Protein AF-A0A7C3GR82-F1 (afdb_monomer_lite)

Structure (mmCIF, N/CA/C/O backbone):
data_AF-A0A7C3GR82-F1
#
_entry.id   AF-A0A7C3GR82-F1
#
loop_
_atom_site.group_PDB
_atom_site.id
_atom_site.type_symbol
_atom_site.label_atom_id
_atom_site.label_alt_id
_atom_site.label_comp_id
_atom_site.label_asym_id
_atom_site.label_entity_id
_atom_site.label_seq_id
_atom_site.pdbx_PDB_ins_code
_atom_site.Cartn_x
_atom_site.Cartn_y
_atom_site.Cartn_z
_atom_site.occupancy
_atom_site.B_iso_or_equiv
_atom_site.auth_seq_id
_atom_site.auth_comp_id
_atom_site.auth_asym_id
_atom_site.auth_atom_id
_atom_site.pdbx_PDB_model_num
ATOM 1 N N . MET A 1 1 ? 85.349 12.820 9.769 1.00 34.50 1 MET A N 1
ATOM 2 C CA . MET A 1 1 ? 86.553 12.294 9.079 1.00 34.50 1 MET A CA 1
ATOM 3 C C . MET A 1 1 ? 86.431 10.782 8.954 1.00 34.50 1 MET A C 1
ATOM 5 O O . MET A 1 1 ? 85.945 10.178 9.897 1.00 34.50 1 MET A O 1
ATOM 9 N N . ASN A 1 2 ? 86.947 10.216 7.858 1.00 34.56 2 ASN A N 1
ATOM 10 C CA . ASN A 1 2 ? 87.161 8.783 7.590 1.00 34.56 2 ASN A CA 1
ATOM 11 C C . ASN A 1 2 ? 85.937 7.844 7.519 1.00 34.56 2 ASN A C 1
ATOM 13 O O . ASN A 1 2 ? 84.891 8.057 8.119 1.00 34.56 2 ASN A O 1
ATOM 17 N N . THR A 1 3 ? 86.108 6.796 6.712 1.00 39.47 3 THR A N 1
ATOM 18 C CA . THR A 1 3 ? 85.101 5.825 6.254 1.00 39.47 3 THR A CA 1
ATOM 19 C C . THR A 1 3 ? 85.437 4.400 6.718 1.00 39.47 3 THR A C 1
ATOM 21 O O . THR A 1 3 ? 86.611 4.115 6.961 1.00 39.47 3 THR A O 1
ATOM 24 N N . LYS A 1 4 ? 84.435 3.494 6.754 1.00 43.41 4 LYS A N 1
ATOM 25 C CA . LYS A 1 4 ? 84.430 2.126 6.146 1.00 43.41 4 LYS A CA 1
ATOM 26 C C . LYS A 1 4 ? 83.561 1.087 6.885 1.00 43.41 4 LYS A C 1
ATOM 28 O O . LYS A 1 4 ? 83.760 0.862 8.073 1.00 43.41 4 LYS A O 1
ATOM 33 N N . LYS A 1 5 ? 82.736 0.371 6.101 1.00 41.62 5 LYS A N 1
ATOM 34 C CA . LYS A 1 5 ? 82.312 -1.063 6.133 1.00 41.62 5 LYS A CA 1
ATOM 35 C C . LYS A 1 5 ? 81.068 -1.152 5.220 1.00 41.62 5 LYS A C 1
ATOM 37 O O . LYS A 1 5 ? 80.187 -0.326 5.401 1.00 41.62 5 LYS A O 1
ATOM 42 N N . ILE A 1 6 ? 80.938 -1.940 4.145 1.00 42.00 6 ILE A N 1
ATOM 43 C CA . ILE A 1 6 ? 81.492 -3.234 3.669 1.00 42.00 6 ILE A CA 1
ATOM 44 C C . ILE A 1 6 ? 80.892 -4.471 4.357 1.00 42.00 6 ILE A C 1
ATOM 46 O O . ILE A 1 6 ? 81.267 -4.758 5.489 1.00 42.00 6 ILE A O 1
ATOM 50 N N . LEU A 1 7 ? 80.035 -5.181 3.596 1.00 37.53 7 LEU A N 1
ATOM 51 C CA . LEU A 1 7 ? 79.624 -6.611 3.590 1.00 37.53 7 LEU A CA 1
ATOM 52 C C . LEU A 1 7 ? 78.262 -6.643 2.854 1.00 37.53 7 LEU A C 1
ATOM 54 O O . LEU A 1 7 ? 77.283 -6.167 3.407 1.00 37.53 7 LEU A O 1
ATOM 58 N N . PHE A 1 8 ? 78.108 -6.936 1.557 1.00 34.41 8 PHE A N 1
ATOM 59 C CA . PHE A 1 8 ? 78.606 -8.007 0.673 1.00 34.41 8 PHE A CA 1
ATOM 60 C C . PHE A 1 8 ? 77.976 -9.397 0.928 1.00 34.41 8 PHE A C 1
ATOM 62 O O . PHE A 1 8 ? 78.351 -10.110 1.851 1.00 34.41 8 PHE A O 1
ATOM 69 N N . GLN A 1 9 ? 77.015 -9.745 0.061 1.00 39.72 9 GLN A N 1
ATOM 70 C CA . GLN A 1 9 ? 76.244 -11.001 -0.042 1.00 39.72 9 GLN A CA 1
ATOM 71 C C . GLN A 1 9 ? 77.077 -12.182 -0.590 1.00 39.72 9 GLN A C 1
ATOM 73 O O . GLN A 1 9 ? 77.950 -11.914 -1.418 1.00 39.72 9 GLN A O 1
ATOM 78 N N . ASN A 1 10 ? 76.745 -13.451 -0.249 1.00 33.16 10 ASN A N 1
ATOM 79 C CA . ASN A 1 10 ? 76.658 -14.621 -1.179 1.00 33.16 10 ASN A CA 1
ATOM 80 C C . ASN A 1 10 ? 76.470 -16.024 -0.511 1.00 33.16 10 ASN A C 1
ATOM 82 O O . ASN A 1 10 ? 77.288 -16.386 0.328 1.00 33.16 10 ASN A O 1
ATOM 86 N N . LYS A 1 11 ? 75.568 -16.856 -1.091 1.00 37.91 11 LYS A N 1
ATOM 87 C CA . LYS A 1 11 ? 75.532 -18.362 -1.158 1.00 37.91 11 LYS A CA 1
ATOM 88 C C . LYS A 1 11 ? 75.337 -19.141 0.169 1.00 37.91 11 LYS A C 1
ATOM 90 O O . LYS A 1 11 ? 75.803 -18.698 1.204 1.00 37.91 11 LYS A O 1
ATOM 95 N N . PHE A 1 12 ? 74.681 -20.311 0.249 1.00 37.44 12 PHE A N 1
ATOM 96 C CA . PHE A 1 12 ? 74.326 -21.426 -0.677 1.00 37.44 12 PHE A CA 1
ATOM 97 C C . PHE A 1 12 ? 72.810 -21.787 -0.527 1.00 37.44 12 PHE A C 1
ATOM 99 O O . PHE A 1 12 ? 72.265 -21.506 0.531 1.00 37.44 12 PHE A O 1
ATOM 106 N N . ALA A 1 13 ? 72.011 -22.274 -1.502 1.00 39.47 13 ALA A N 1
ATOM 107 C CA . ALA A 1 13 ? 72.101 -23.428 -2.439 1.00 39.47 13 ALA A CA 1
ATOM 108 C C . ALA A 1 13 ? 72.019 -24.799 -1.708 1.00 39.47 13 ALA A C 1
ATOM 110 O O . ALA A 1 13 ? 72.795 -25.024 -0.791 1.00 39.47 13 ALA A O 1
ATOM 111 N N . PHE A 1 14 ? 71.091 -25.735 -1.963 1.00 36.69 14 PHE A N 1
ATOM 112 C CA . PHE A 1 14 ? 70.749 -26.551 -3.160 1.00 36.69 14 PHE A CA 1
ATOM 113 C C . PHE A 1 14 ? 69.369 -27.249 -2.885 1.00 36.69 14 PHE A C 1
ATOM 115 O O . PHE A 1 14 ? 69.045 -27.392 -1.712 1.00 36.69 14 PHE A O 1
ATOM 122 N N . PHE A 1 15 ? 68.536 -27.799 -3.797 1.00 35.97 15 PHE A N 1
ATOM 123 C CA . PHE A 1 15 ? 68.390 -27.808 -5.277 1.00 35.97 15 PHE A CA 1
ATOM 124 C C . PHE A 1 15 ? 67.129 -28.646 -5.679 1.00 35.97 15 PHE A C 1
ATOM 126 O O . PHE A 1 15 ? 66.430 -29.137 -4.800 1.00 35.97 15 PHE A O 1
ATOM 133 N N . THR A 1 16 ? 66.919 -28.903 -6.985 1.00 38.44 16 THR A N 1
ATOM 134 C CA . THR A 1 16 ? 65.892 -29.754 -7.664 1.00 38.44 16 THR A CA 1
ATOM 135 C C . THR A 1 16 ? 64.472 -29.184 -7.855 1.00 38.44 16 THR A C 1
ATOM 137 O O . THR A 1 16 ? 64.021 -28.409 -7.027 1.00 38.44 16 THR A O 1
ATOM 140 N N . SER A 1 17 ? 63.673 -29.571 -8.871 1.00 34.75 17 SER A N 1
ATOM 141 C CA . SER A 1 17 ? 63.937 -29.858 -10.309 1.00 34.75 17 SER A CA 1
ATOM 142 C C . SER A 1 17 ? 62.619 -30.206 -11.048 1.00 34.75 17 SER A C 1
ATOM 144 O O . SER A 1 17 ? 62.323 -31.386 -11.236 1.00 34.75 17 SER A O 1
ATOM 146 N N . ILE A 1 18 ? 61.882 -29.219 -11.567 1.00 41.19 18 ILE A N 1
ATOM 147 C CA . ILE A 1 18 ? 61.018 -29.393 -12.756 1.00 41.19 18 ILE A CA 1
ATOM 148 C C . ILE A 1 18 ? 61.315 -28.240 -13.719 1.00 41.19 18 ILE A C 1
ATOM 150 O O . ILE A 1 18 ? 61.532 -27.108 -13.294 1.00 41.19 18 ILE A O 1
ATOM 154 N N . LEU A 1 19 ? 61.378 -28.555 -15.013 1.00 34.62 19 LEU A N 1
ATOM 155 C CA . LEU A 1 19 ? 61.708 -27.631 -16.092 1.00 34.62 19 LEU A CA 1
ATOM 156 C C . LEU A 1 19 ? 60.515 -27.533 -17.046 1.00 34.62 19 LEU A C 1
ATOM 158 O O . LEU A 1 19 ? 60.279 -28.471 -17.799 1.00 34.62 19 LEU A O 1
ATOM 162 N N . PHE A 1 20 ? 59.838 -26.388 -17.076 1.00 37.09 20 PHE A N 1
ATOM 163 C CA . PHE A 1 20 ? 59.172 -25.903 -18.286 1.00 37.09 20 PHE A CA 1
ATOM 164 C C . PHE A 1 20 ? 59.264 -24.377 -18.359 1.00 37.09 20 PHE A C 1
ATOM 166 O O . PHE A 1 20 ? 59.466 -23.705 -17.349 1.00 37.09 20 PHE A O 1
ATOM 173 N N . LEU A 1 21 ? 59.236 -23.852 -19.582 1.00 31.28 21 LEU A N 1
ATOM 174 C CA . LEU A 1 21 ? 59.747 -22.528 -19.915 1.00 31.28 21 LEU A CA 1
ATOM 175 C C . LEU A 1 21 ? 58.811 -21.830 -20.902 1.00 31.28 21 LEU A C 1
ATOM 177 O O . LEU A 1 21 ? 58.769 -22.240 -22.057 1.00 31.28 21 LEU A O 1
ATOM 181 N N . SER A 1 22 ? 58.188 -20.726 -20.487 1.00 35.34 22 SER A N 1
ATOM 182 C CA . SER A 1 22 ? 58.107 -19.500 -21.298 1.00 35.34 22 SER A CA 1
ATOM 183 C C . SER A 1 22 ? 57.400 -18.367 -20.557 1.00 35.34 22 SER A C 1
ATOM 185 O O . SER A 1 22 ? 56.475 -18.579 -19.781 1.00 35.34 22 SER A O 1
ATOM 187 N N . THR A 1 23 ? 57.836 -17.150 -20.865 1.00 41.75 23 THR A N 1
ATOM 188 C CA . THR A 1 23 ? 57.141 -15.882 -20.617 1.00 41.75 23 THR A CA 1
ATOM 189 C C . THR A 1 23 ? 55.648 -15.946 -20.947 1.00 41.75 23 THR A C 1
ATOM 191 O O . THR A 1 23 ? 55.298 -16.338 -22.062 1.00 41.75 23 THR A O 1
ATOM 194 N N . PHE A 1 24 ? 54.789 -15.470 -20.042 1.00 38.34 24 PHE A N 1
ATOM 195 C CA . PHE A 1 24 ? 53.390 -15.190 -20.367 1.00 38.34 24 PHE A CA 1
ATOM 196 C C . PHE A 1 24 ? 53.340 -13.929 -21.244 1.00 38.34 24 PHE A C 1
ATOM 198 O O . PHE A 1 24 ? 53.446 -12.803 -20.762 1.00 38.34 24 PHE A O 1
ATOM 205 N N . LEU A 1 25 ? 53.311 -14.140 -22.560 1.00 34.06 25 LEU A N 1
ATOM 206 C CA . LEU A 1 25 ? 53.122 -13.087 -23.555 1.00 34.06 25 LEU A CA 1
ATOM 207 C C . LEU A 1 25 ? 51.646 -12.651 -23.544 1.00 34.06 25 LEU A C 1
ATOM 209 O O . LEU A 1 25 ? 50.786 -13.447 -23.170 1.00 34.06 25 LEU A O 1
ATOM 213 N N . LEU A 1 26 ? 51.344 -11.421 -23.977 1.00 36.16 26 LEU A N 1
ATOM 214 C CA . LEU A 1 26 ? 49.957 -10.970 -24.145 1.00 36.16 26 LEU A CA 1
ATOM 215 C C . LEU A 1 26 ? 49.181 -11.961 -25.022 1.00 36.16 26 LEU A C 1
ATOM 217 O O . LEU A 1 26 ? 49.537 -12.175 -26.184 1.00 36.16 26 LEU A O 1
ATOM 221 N N . PHE A 1 27 ? 48.129 -12.561 -24.465 1.00 36.81 27 PHE A N 1
ATOM 222 C CA . PHE A 1 27 ? 47.318 -13.540 -25.176 1.00 36.81 27 PHE A CA 1
ATOM 223 C C . PHE A 1 27 ? 46.307 -12.812 -26.061 1.00 36.81 27 PHE A C 1
ATOM 225 O O . PHE A 1 27 ? 45.222 -12.443 -25.626 1.00 36.81 27 PHE A O 1
ATOM 232 N N . ASN A 1 28 ? 46.702 -12.551 -27.305 1.00 43.38 28 ASN A N 1
ATOM 233 C CA . ASN A 1 28 ? 45.866 -11.876 -28.288 1.00 43.38 28 ASN A CA 1
ATOM 234 C C . ASN A 1 28 ? 45.922 -12.645 -29.616 1.00 43.38 28 ASN A C 1
ATOM 236 O O . ASN A 1 28 ? 46.796 -12.408 -30.447 1.00 43.38 28 ASN A O 1
ATOM 240 N N . ILE A 1 29 ? 45.024 -13.624 -29.755 1.00 37.31 29 ILE A N 1
ATOM 241 C CA . ILE A 1 29 ? 44.669 -14.351 -30.984 1.00 37.31 29 ILE A CA 1
ATOM 242 C C . ILE A 1 29 ? 43.217 -14.814 -30.816 1.00 37.31 29 ILE A C 1
ATOM 244 O O . ILE A 1 29 ? 42.845 -15.330 -29.763 1.00 37.31 29 ILE A O 1
ATOM 248 N N . ALA A 1 30 ? 42.402 -14.621 -31.850 1.00 47.03 30 ALA A N 1
ATOM 249 C CA . ALA A 1 30 ? 40.985 -14.962 -31.826 1.00 47.03 30 ALA A CA 1
ATOM 250 C C . ALA A 1 30 ? 40.728 -16.472 -31.971 1.00 47.03 30 ALA A C 1
ATOM 252 O O . ALA A 1 30 ? 41.442 -17.167 -32.690 1.00 47.03 30 ALA A O 1
ATOM 253 N N . ASN A 1 31 ? 39.626 -16.932 -31.375 1.00 35.88 31 ASN A N 1
ATOM 254 C CA . ASN A 1 31 ? 38.845 -18.083 -31.836 1.00 35.88 31 ASN A CA 1
ATOM 255 C C . ASN A 1 31 ? 37.376 -17.851 -31.452 1.00 35.88 31 ASN A C 1
ATOM 257 O O . ASN A 1 31 ? 36.932 -18.259 -30.384 1.00 35.88 31 ASN A O 1
ATOM 261 N N . ALA A 1 32 ? 36.635 -17.156 -32.315 1.00 45.69 32 ALA A N 1
ATOM 262 C CA . ALA A 1 32 ? 35.197 -16.961 -32.161 1.00 45.69 32 ALA A CA 1
ATOM 263 C C . ALA A 1 32 ? 34.436 -18.068 -32.905 1.00 45.69 32 ALA A C 1
ATOM 265 O O . ALA A 1 32 ? 34.675 -18.265 -34.098 1.00 45.69 32 ALA A O 1
ATOM 266 N N . SER A 1 33 ? 33.526 -18.772 -32.223 1.00 43.12 33 SER A N 1
ATOM 267 C CA . SER A 1 33 ? 32.465 -19.605 -32.817 1.00 43.12 33 SER A CA 1
ATOM 268 C C . SER A 1 33 ? 31.549 -20.205 -31.733 1.00 43.12 33 SER A C 1
ATOM 270 O O . SER A 1 33 ? 32.075 -20.626 -30.706 1.00 43.12 33 SER A O 1
ATOM 272 N N . PRO A 1 34 ? 30.243 -20.415 -31.999 1.00 49.22 34 PRO A N 1
ATOM 273 C CA . PRO A 1 34 ? 29.432 -19.685 -32.973 1.00 49.22 34 PRO A CA 1
ATOM 274 C C . PRO A 1 34 ? 27.966 -19.506 -32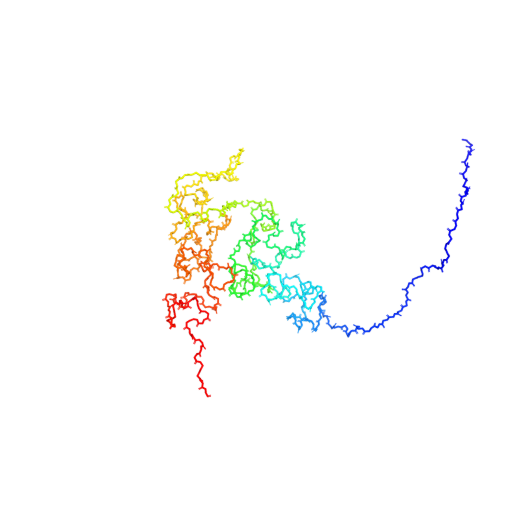.510 1.00 49.22 34 PRO A C 1
ATOM 276 O O . PRO A 1 34 ? 27.086 -20.170 -33.041 1.00 49.22 34 PRO A O 1
ATOM 279 N N . HIS A 1 35 ? 27.683 -18.614 -31.556 1.00 33.84 35 HIS A N 1
ATOM 280 C CA . HIS A 1 35 ? 26.303 -18.163 -31.288 1.00 33.84 35 HIS A CA 1
ATOM 281 C C . HIS A 1 35 ? 26.225 -16.694 -30.833 1.00 33.84 35 HIS A C 1
ATOM 283 O O . HIS A 1 35 ? 25.420 -16.331 -29.986 1.00 33.84 35 HIS A O 1
ATOM 289 N N . LYS A 1 36 ? 27.014 -15.810 -31.465 1.00 39.41 36 LYS A N 1
ATOM 290 C CA . LYS A 1 36 ? 26.524 -14.436 -31.622 1.00 39.41 36 LYS A CA 1
ATOM 291 C C . LYS A 1 36 ? 25.448 -14.499 -32.710 1.00 39.41 36 LYS A C 1
ATOM 293 O O . LYS A 1 36 ? 25.773 -14.549 -33.898 1.00 39.41 36 LYS A O 1
ATOM 298 N N . SER A 1 37 ? 24.188 -14.548 -32.273 1.00 42.19 37 SER A N 1
ATOM 299 C CA . SER A 1 37 ? 23.033 -14.023 -33.016 1.00 42.19 37 SER A CA 1
ATOM 300 C C . SER A 1 37 ? 23.388 -12.647 -33.612 1.00 42.19 37 SER A C 1
ATOM 302 O O . SER A 1 37 ? 24.391 -12.055 -33.193 1.00 42.19 37 SER A O 1
ATOM 304 N N . PRO A 1 38 ? 22.630 -12.065 -34.564 1.00 46.00 38 PRO A N 1
ATOM 305 C CA . PRO A 1 38 ? 22.693 -10.606 -34.675 1.00 46.00 38 PRO A CA 1
ATOM 306 C C . PRO A 1 38 ? 22.590 -10.042 -33.250 1.00 46.00 38 PRO A C 1
ATOM 308 O O . PRO A 1 38 ? 21.773 -10.539 -32.478 1.00 46.00 38 PRO A O 1
ATOM 311 N N . SER A 1 39 ? 23.473 -9.111 -32.864 1.00 57.53 39 SER A N 1
ATOM 312 C CA . SER A 1 39 ? 23.153 -8.299 -31.688 1.00 57.53 39 SER A CA 1
ATOM 313 C C . SER A 1 39 ? 21.801 -7.702 -32.013 1.00 57.53 39 SER A C 1
ATOM 315 O O . SER A 1 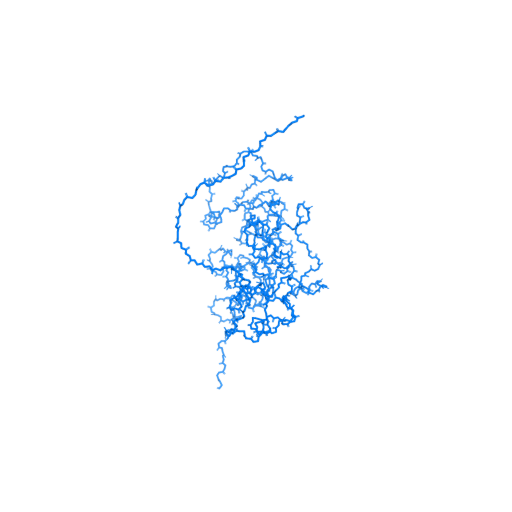39 ? 21.686 -7.053 -33.061 1.00 57.53 39 SER A O 1
ATOM 317 N N . SER A 1 40 ? 20.802 -8.069 -31.217 1.00 73.56 40 SER A N 1
ATOM 318 C CA . SER A 1 40 ? 19.474 -7.505 -31.324 1.00 73.56 40 SER A CA 1
ATOM 319 C C . SER A 1 40 ? 19.621 -5.987 -31.227 1.00 73.56 40 SER A C 1
ATOM 321 O O . SER A 1 40 ? 20.622 -5.482 -30.706 1.00 73.56 40 SER A O 1
ATOM 323 N N . ILE A 1 41 ? 18.734 -5.279 -31.921 1.00 90.81 41 ILE A N 1
ATOM 324 C CA . ILE A 1 41 ? 18.724 -3.825 -31.804 1.00 90.81 41 ILE A CA 1
ATOM 325 C C . ILE A 1 41 ? 18.198 -3.529 -30.399 1.00 90.81 41 ILE A C 1
ATOM 327 O O . ILE A 1 41 ? 17.504 -4.350 -29.822 1.00 90.81 41 ILE A O 1
ATOM 331 N N . ASP A 1 42 ? 18.722 -2.468 -29.834 1.00 93.12 42 ASP A N 1
ATOM 332 C CA . ASP A 1 42 ? 18.658 -2.017 -28.454 1.00 93.12 42 ASP A CA 1
ATOM 333 C C . ASP A 1 42 ? 18.928 -0.514 -28.681 1.00 93.12 42 ASP A C 1
ATOM 335 O O . ASP A 1 42 ? 19.866 -0.163 -29.428 1.00 93.12 42 ASP A O 1
ATOM 339 N N . PHE A 1 43 ? 17.956 0.336 -28.344 1.00 95.56 43 PHE A N 1
ATOM 340 C CA . PHE A 1 43 ? 17.746 1.617 -29.040 1.00 95.56 43 PHE A CA 1
ATOM 341 C C . PHE A 1 43 ? 17.943 2.811 -28.097 1.00 95.56 43 PHE A C 1
ATOM 343 O O . PHE A 1 43 ? 18.703 3.744 -28.385 1.00 95.56 43 PHE A O 1
ATOM 350 N N . ASP A 1 44 ? 17.260 2.681 -26.983 1.00 94.50 44 ASP A N 1
ATOM 351 C CA . ASP A 1 44 ? 17.206 3.283 -25.647 1.00 94.50 44 ASP A CA 1
ATOM 352 C C . ASP A 1 44 ? 18.517 3.050 -24.886 1.00 94.50 44 ASP A C 1
ATOM 354 O O . ASP A 1 44 ? 19.145 4.025 -24.460 1.00 94.50 44 ASP A O 1
ATOM 358 N N . ASN A 1 45 ? 19.065 1.827 -24.937 1.00 95.38 45 ASN A N 1
ATOM 359 C CA . ASN A 1 45 ? 20.316 1.398 -24.280 1.00 95.38 45 ASN A CA 1
ATOM 360 C C . ASN A 1 45 ? 20.189 1.123 -22.770 1.00 95.38 45 ASN A C 1
ATOM 362 O O . ASN A 1 45 ? 21.138 1.393 -22.027 1.00 95.38 45 ASN A O 1
ATOM 366 N N . ASP A 1 46 ? 19.059 0.546 -22.360 1.00 94.31 46 ASP A N 1
ATOM 367 C CA . ASP A 1 46 ? 18.762 0.034 -21.014 1.00 94.31 46 ASP A CA 1
ATOM 368 C C . ASP A 1 46 ? 19.601 -1.231 -20.676 1.00 94.31 46 ASP A C 1
ATOM 370 O O . ASP A 1 46 ? 20.346 -1.273 -19.694 1.00 94.31 46 ASP A O 1
ATOM 374 N N . GLY A 1 47 ? 19.584 -2.242 -21.555 1.00 92.69 47 GLY A N 1
ATOM 375 C CA . GLY A 1 47 ? 20.080 -3.593 -21.282 1.00 92.69 47 GLY A CA 1
ATOM 376 C C . GLY A 1 47 ? 19.312 -4.723 -21.990 1.00 92.69 47 GLY A C 1
ATOM 377 O O . GLY A 1 47 ? 19.897 -5.795 -22.213 1.00 92.69 47 GLY A O 1
ATOM 378 N N . LEU A 1 48 ? 18.055 -4.494 -22.382 1.00 93.62 48 LEU A N 1
ATOM 379 C CA . LEU A 1 48 ? 17.195 -5.400 -23.139 1.00 93.62 48 LEU A CA 1
ATOM 380 C C . LEU A 1 48 ? 17.486 -5.311 -24.647 1.00 93.62 48 LEU A C 1
ATOM 382 O O . LEU A 1 48 ? 18.645 -5.417 -25.059 1.00 93.62 48 LEU A O 1
ATOM 386 N N . SER A 1 49 ? 16.454 -5.378 -25.501 1.00 94.44 49 SER A N 1
ATOM 387 C CA . SER A 1 49 ? 16.549 -5.281 -26.973 1.00 94.44 49 SER A CA 1
ATOM 388 C C . SER A 1 49 ? 15.227 -5.590 -27.686 1.00 94.44 49 SER A C 1
ATOM 390 O O . SER A 1 49 ? 14.479 -6.433 -27.193 1.00 94.44 49 SER A O 1
ATOM 392 N N . ASP A 1 50 ? 15.044 -5.089 -28.928 1.00 92.50 50 ASP A N 1
ATOM 393 C CA . ASP A 1 50 ? 13.824 -5.067 -29.781 1.00 92.50 50 ASP A CA 1
ATOM 394 C C . ASP A 1 50 ? 13.000 -6.376 -29.819 1.00 92.50 50 ASP A C 1
ATOM 396 O O . ASP A 1 50 ? 11.832 -6.416 -30.234 1.00 92.50 50 ASP A O 1
ATOM 400 N N . GLU A 1 51 ? 13.649 -7.506 -29.530 1.00 93.44 51 GLU A N 1
ATOM 401 C CA . GLU A 1 51 ? 13.051 -8.835 -29.552 1.00 93.44 51 GLU A CA 1
ATOM 402 C C . GLU A 1 51 ? 12.629 -9.351 -28.167 1.00 93.44 51 GLU A C 1
ATOM 404 O O . GLU A 1 51 ? 11.837 -10.292 -28.144 1.00 93.44 51 GLU A O 1
ATOM 409 N N . LEU A 1 52 ? 13.163 -8.817 -27.065 1.00 94.31 52 LEU A N 1
ATOM 410 C CA . LEU A 1 52 ? 12.860 -9.148 -25.665 1.00 94.31 52 LEU A CA 1
ATOM 411 C C . LEU A 1 52 ? 11.764 -8.250 -25.090 1.00 94.31 52 LEU A C 1
ATOM 413 O O . LEU A 1 52 ? 10.763 -8.805 -24.661 1.00 94.31 52 LEU A O 1
ATOM 417 N N . GLU A 1 53 ? 11.898 -6.927 -25.184 1.00 95.94 53 GLU A N 1
ATOM 418 C CA . GLU A 1 53 ? 10.903 -5.931 -24.727 1.00 95.94 53 GLU A CA 1
ATOM 419 C C . GLU A 1 53 ? 9.511 -6.303 -25.275 1.00 95.94 53 GLU A C 1
ATOM 421 O O . GLU A 1 53 ? 8.594 -6.698 -24.564 1.00 95.94 53 GLU A O 1
ATOM 426 N N . ARG A 1 54 ? 9.439 -6.477 -26.603 1.00 93.38 54 ARG A N 1
ATOM 427 C CA . ARG A 1 54 ? 8.280 -6.965 -27.381 1.00 93.38 54 ARG A CA 1
ATOM 428 C C . ARG A 1 54 ? 7.863 -8.436 -27.091 1.00 93.38 54 ARG A C 1
ATOM 430 O O . ARG A 1 54 ? 7.135 -9.045 -27.886 1.00 93.38 54 ARG A O 1
ATOM 437 N N . LYS A 1 55 ? 8.378 -9.086 -26.049 1.00 94.81 55 LYS A N 1
ATOM 438 C CA . LYS A 1 55 ? 7.877 -10.360 -25.483 1.00 94.81 55 LYS A CA 1
ATOM 439 C C . LYS A 1 55 ? 7.420 -10.218 -24.032 1.00 94.81 55 LYS A C 1
ATOM 441 O O . LYS A 1 55 ? 6.626 -11.058 -23.630 1.00 94.81 55 LYS A O 1
ATOM 446 N N . LEU A 1 56 ? 7.977 -9.256 -23.303 1.00 94.94 56 LEU A N 1
ATOM 447 C CA . LEU A 1 56 ? 7.712 -8.983 -21.895 1.00 94.94 56 LEU A CA 1
ATOM 448 C C . LEU A 1 56 ? 6.525 -8.016 -21.803 1.00 94.94 56 LEU A C 1
ATOM 450 O O . LEU A 1 56 ? 5.479 -8.384 -21.294 1.00 94.94 56 LEU A O 1
ATOM 454 N N . GLY A 1 57 ? 6.627 -6.886 -22.502 1.00 95.06 57 GLY A N 1
ATOM 455 C CA . GLY A 1 57 ? 5.574 -5.884 -22.689 1.00 95.06 57 GLY A CA 1
ATOM 456 C C . GLY A 1 57 ? 6.168 -4.534 -23.092 1.00 95.06 57 GLY A C 1
ATOM 457 O O . GLY A 1 57 ? 5.590 -3.841 -23.931 1.00 95.06 57 GLY A O 1
ATOM 458 N N . THR A 1 58 ? 7.371 -4.272 -22.578 1.00 96.88 58 THR A N 1
ATOM 459 C CA . THR A 1 58 ? 8.071 -2.985 -22.535 1.00 96.88 58 THR A CA 1
ATOM 460 C C . THR A 1 58 ? 8.327 -2.311 -23.895 1.00 96.88 58 THR A C 1
ATOM 462 O O . THR A 1 58 ? 8.282 -2.948 -24.967 1.00 96.88 58 THR A O 1
ATOM 465 N N . GLU A 1 59 ? 8.533 -0.986 -23.891 1.00 96.12 59 GLU A N 1
ATOM 466 C CA . GLU A 1 59 ? 8.523 -0.170 -25.115 1.00 96.12 59 GLU A CA 1
ATOM 467 C C . GLU A 1 59 ? 9.905 0.244 -25.630 1.00 96.12 59 GLU A C 1
ATOM 469 O O . GLU A 1 59 ? 10.553 1.135 -25.101 1.00 96.12 59 GLU A O 1
ATOM 474 N N . ARG A 1 60 ? 10.247 -0.298 -26.810 1.00 95.50 60 ARG A N 1
ATOM 475 C CA . ARG A 1 60 ? 11.546 -0.239 -27.533 1.00 95.50 60 ARG A CA 1
ATOM 476 C C . ARG A 1 60 ? 12.028 1.146 -28.024 1.00 95.50 60 ARG A C 1
ATOM 478 O O . ARG A 1 60 ? 12.620 1.247 -29.109 1.00 95.50 60 ARG A O 1
ATOM 485 N N . TYR A 1 61 ? 11.594 2.215 -27.367 1.00 94.75 61 TYR A N 1
ATOM 486 C CA . TYR A 1 61 ? 12.019 3.604 -27.564 1.00 94.75 61 TYR A CA 1
ATOM 487 C C . TYR A 1 61 ? 12.119 4.396 -26.245 1.00 94.75 61 TYR A C 1
ATOM 489 O O . TYR A 1 61 ? 12.489 5.577 -26.292 1.00 94.75 61 TYR A O 1
ATOM 497 N N . LEU A 1 62 ? 11.747 3.769 -25.130 1.00 96.31 62 LEU A N 1
ATOM 498 C CA . LEU A 1 62 ? 11.863 4.205 -23.744 1.00 96.31 62 LEU A CA 1
ATOM 499 C C . LEU A 1 62 ? 12.802 3.206 -23.040 1.00 96.31 62 LEU A C 1
ATOM 501 O O . LEU A 1 62 ? 13.217 2.233 -23.663 1.00 96.31 62 LEU A O 1
ATOM 505 N N . ALA A 1 63 ? 13.237 3.482 -21.818 1.00 97.12 63 ALA A N 1
ATOM 506 C CA . ALA A 1 63 ? 14.308 2.707 -21.184 1.00 97.12 63 ALA A CA 1
ATOM 507 C C . ALA A 1 63 ? 13.932 2.223 -19.777 1.00 97.12 63 ALA A C 1
ATOM 509 O O . ALA A 1 63 ? 14.848 1.964 -19.018 1.00 97.12 63 ALA A O 1
ATOM 510 N N . ASP A 1 64 ? 12.645 2.244 -19.445 1.00 95.75 64 ASP A N 1
ATOM 511 C CA . ASP A 1 64 ? 11.981 2.977 -18.346 1.00 95.75 64 ASP A CA 1
ATOM 512 C C . ASP A 1 64 ? 10.578 3.214 -18.956 1.00 95.75 64 ASP A C 1
ATOM 514 O O . ASP A 1 64 ? 10.477 4.015 -19.898 1.00 95.75 64 ASP A O 1
ATOM 518 N N . THR A 1 65 ? 9.585 2.357 -18.663 1.00 95.56 65 THR A N 1
ATOM 519 C CA . THR A 1 65 ? 8.397 2.139 -19.534 1.00 95.56 65 THR A CA 1
ATOM 520 C C . THR A 1 65 ? 7.104 2.665 -18.911 1.00 95.56 65 THR A C 1
ATOM 522 O O . THR A 1 65 ? 6.395 3.456 -19.541 1.00 95.56 65 THR A O 1
ATOM 525 N N . ASP A 1 66 ? 6.814 2.152 -17.729 1.00 91.75 66 ASP A N 1
ATOM 526 C CA . ASP A 1 66 ? 6.053 2.696 -16.597 1.00 91.75 66 ASP A CA 1
ATOM 527 C C . ASP A 1 66 ? 6.348 4.191 -16.363 1.00 91.75 66 ASP A C 1
ATOM 529 O O . ASP A 1 66 ? 5.465 5.030 -16.567 1.00 91.75 66 ASP A O 1
ATOM 533 N N . GLY A 1 67 ? 7.602 4.548 -16.066 1.00 91.50 67 GLY A N 1
ATOM 534 C CA . GLY A 1 67 ? 8.046 5.933 -15.861 1.00 91.50 67 GLY A CA 1
ATOM 535 C C . GLY A 1 67 ? 8.603 6.247 -14.469 1.00 91.50 67 GLY A C 1
ATOM 536 O O . GLY A 1 67 ? 8.768 7.429 -14.144 1.00 91.50 67 GLY A O 1
ATOM 537 N N . ASP A 1 68 ? 8.864 5.230 -13.649 1.00 91.31 68 ASP A N 1
ATOM 538 C CA . ASP A 1 68 ? 9.260 5.341 -12.241 1.00 91.31 68 ASP A CA 1
ATOM 539 C C . ASP A 1 68 ? 10.664 5.975 -12.041 1.00 91.31 68 ASP A C 1
ATOM 541 O O . ASP A 1 68 ? 10.958 6.616 -11.027 1.00 91.31 68 ASP A O 1
ATOM 545 N N . GLY A 1 69 ? 11.537 5.862 -13.047 1.00 91.81 69 GLY A N 1
ATOM 546 C CA . GLY A 1 69 ? 12.931 6.306 -13.020 1.00 91.81 69 GLY A CA 1
ATOM 547 C C . GLY A 1 69 ? 13.961 5.215 -12.694 1.00 91.81 69 GLY A C 1
ATOM 548 O O . GLY A 1 69 ? 15.159 5.534 -12.579 1.00 91.81 69 GLY A O 1
ATOM 549 N N . ILE A 1 70 ? 13.537 3.954 -12.586 1.00 94.44 70 ILE A N 1
ATOM 550 C CA . ILE A 1 70 ? 14.363 2.760 -12.780 1.00 94.44 70 ILE A CA 1
ATOM 551 C C . ILE A 1 70 ? 14.429 2.543 -14.312 1.00 94.44 70 ILE A C 1
ATOM 553 O O . ILE A 1 70 ? 14.604 3.537 -15.032 1.00 94.44 70 ILE A O 1
ATOM 557 N N . ASN A 1 71 ? 14.657 1.336 -14.834 1.00 95.94 71 ASN A N 1
ATOM 558 C CA . ASN A 1 71 ? 15.335 1.210 -16.122 1.00 95.94 71 ASN A CA 1
ATOM 559 C C . ASN A 1 71 ? 15.190 -0.143 -16.876 1.00 95.94 71 ASN A C 1
ATOM 561 O O . ASN A 1 71 ? 16.233 -0.645 -17.315 1.00 95.94 71 ASN A O 1
ATOM 565 N N . ASP A 1 72 ? 13.981 -0.688 -17.099 1.00 97.25 72 ASP A N 1
ATOM 566 C CA . ASP A 1 72 ? 13.600 -1.886 -17.901 1.00 97.25 72 ASP A CA 1
ATOM 567 C C . ASP A 1 72 ? 14.484 -3.152 -17.679 1.00 97.25 72 ASP A C 1
ATOM 569 O O . ASP A 1 72 ? 14.074 -4.207 -17.190 1.00 97.25 72 ASP A O 1
ATOM 573 N N . GLY A 1 73 ? 15.738 -3.097 -18.130 1.00 95.50 73 GLY A N 1
ATOM 574 C CA . GLY A 1 73 ? 16.763 -4.127 -18.027 1.00 95.50 73 GLY A CA 1
ATOM 575 C C . GLY A 1 73 ? 17.459 -4.230 -16.665 1.00 95.50 73 GLY A C 1
ATOM 576 O O . GLY A 1 73 ? 18.379 -5.054 -16.547 1.00 95.50 73 GLY A O 1
ATOM 577 N N . ILE A 1 74 ? 17.068 -3.434 -15.661 1.00 95.31 74 ILE A N 1
ATOM 578 C CA . ILE A 1 74 ? 17.439 -3.648 -14.250 1.00 95.31 74 ILE A CA 1
ATOM 579 C C . ILE A 1 74 ? 16.422 -4.607 -13.609 1.00 95.31 74 ILE A C 1
ATOM 581 O O . ILE A 1 74 ? 16.826 -5.660 -13.116 1.00 95.31 74 ILE A O 1
ATOM 585 N N . GLU A 1 75 ? 15.146 -4.281 -13.758 1.00 96.00 75 GLU A N 1
ATOM 586 C CA . GLU A 1 75 ? 13.901 -4.924 -13.332 1.00 96.00 75 GLU A CA 1
ATOM 587 C C . GLU A 1 75 ? 13.728 -6.315 -13.966 1.00 96.00 75 GLU A C 1
ATOM 589 O O . GLU A 1 75 ? 13.787 -7.346 -13.303 1.00 96.00 75 GLU A O 1
ATOM 594 N N . VAL A 1 76 ? 13.718 -6.423 -15.304 1.00 96.81 76 VAL A N 1
ATOM 595 C CA . VAL A 1 76 ? 13.759 -7.735 -16.001 1.00 96.81 76 VAL A CA 1
ATOM 596 C C . VAL A 1 76 ? 15.017 -8.544 -15.624 1.00 96.81 76 VAL A C 1
ATOM 598 O O . VAL A 1 76 ? 15.086 -9.773 -15.790 1.00 96.81 76 VAL A O 1
ATOM 601 N N . GLY A 1 77 ? 16.042 -7.855 -15.125 1.00 93.00 77 GLY A N 1
ATOM 602 C CA . GLY A 1 77 ? 17.161 -8.449 -14.423 1.00 93.00 77 GLY A CA 1
ATOM 603 C C . GLY A 1 77 ? 18.039 -9.371 -15.261 1.00 93.00 77 GLY A C 1
ATOM 604 O O . GLY A 1 77 ? 18.097 -9.373 -16.495 1.00 93.00 77 GLY A O 1
ATOM 605 N N . ALA A 1 78 ? 18.806 -10.204 -14.560 1.00 91.38 78 ALA A N 1
ATOM 606 C CA . ALA A 1 78 ? 19.867 -11.000 -15.175 1.00 91.38 78 ALA A CA 1
ATOM 607 C C . ALA A 1 78 ? 19.371 -12.153 -16.081 1.00 91.38 78 ALA A C 1
ATOM 609 O O . ALA A 1 78 ? 20.202 -12.869 -16.660 1.00 91.38 78 ALA A O 1
ATOM 610 N N . ASN A 1 79 ? 18.056 -12.381 -16.190 1.00 91.06 79 ASN A N 1
ATOM 611 C CA . ASN A 1 79 ? 17.478 -13.503 -16.928 1.00 91.06 79 ASN A CA 1
ATOM 612 C C . ASN A 1 79 ? 16.114 -13.167 -17.575 1.00 91.06 79 ASN A C 1
ATOM 614 O O . ASN A 1 79 ? 15.102 -13.627 -17.066 1.00 91.06 79 ASN A O 1
ATOM 618 N N . PRO A 1 80 ? 16.066 -12.545 -18.773 1.00 88.12 80 PRO A N 1
ATOM 619 C CA . PRO A 1 80 ? 14.828 -12.226 -19.521 1.00 88.12 80 PRO A CA 1
ATOM 620 C C . PRO A 1 80 ? 13.972 -13.421 -20.031 1.00 88.12 80 PRO A C 1
ATOM 622 O O . PRO A 1 80 ? 13.365 -13.373 -21.103 1.00 88.12 80 PRO A O 1
ATOM 625 N N . LEU A 1 81 ? 13.995 -14.551 -19.320 1.00 88.69 81 LEU A N 1
ATOM 626 C CA . LEU A 1 81 ? 13.087 -15.703 -19.410 1.00 88.69 81 LEU A CA 1
ATOM 627 C C . LEU A 1 81 ? 12.407 -16.014 -18.057 1.00 88.69 81 LEU A C 1
ATOM 629 O O . LEU A 1 81 ? 11.622 -16.958 -17.982 1.00 88.69 81 LEU A O 1
ATOM 633 N N . GLN A 1 82 ? 12.795 -15.281 -17.013 1.00 92.62 82 GLN A N 1
ATOM 634 C CA . GLN A 1 82 ? 12.233 -15.179 -15.671 1.00 92.62 82 GLN A CA 1
ATOM 635 C C . GLN A 1 82 ? 12.544 -13.727 -15.250 1.00 92.62 82 GLN A C 1
ATOM 637 O O . GLN A 1 82 ? 13.599 -13.525 -14.639 1.00 92.62 82 GLN A O 1
ATOM 642 N N . PRO A 1 83 ? 11.755 -12.737 -15.719 1.00 95.81 83 PRO A N 1
ATOM 643 C CA . PRO A 1 83 ? 11.835 -11.374 -15.191 1.00 95.81 83 PRO A CA 1
ATOM 644 C C . PRO A 1 83 ? 11.603 -11.387 -13.673 1.00 95.81 83 PRO A C 1
ATOM 646 O O . PRO A 1 83 ? 11.267 -12.437 -13.110 1.00 95.81 83 PRO A O 1
ATOM 649 N N . LEU A 1 84 ? 11.843 -10.249 -13.036 1.00 96.31 84 LEU A N 1
ATOM 650 C CA . LEU A 1 84 ? 11.338 -10.003 -11.694 1.00 96.31 84 LEU A CA 1
ATOM 651 C C . LEU A 1 84 ? 9.837 -9.633 -11.777 1.00 96.31 84 LEU A C 1
ATOM 653 O O . LEU A 1 84 ? 9.296 -9.544 -12.885 1.00 96.31 84 LEU A O 1
ATOM 657 N N . ASP A 1 85 ? 9.198 -9.719 -10.618 1.00 95.62 85 ASP A N 1
ATOM 658 C CA . ASP A 1 85 ? 7.806 -10.098 -10.316 1.00 95.62 85 ASP A CA 1
ATOM 659 C C . ASP A 1 85 ? 7.831 -10.256 -8.773 1.00 95.62 85 ASP A C 1
ATOM 661 O O . ASP A 1 85 ? 7.973 -11.380 -8.267 1.00 95.62 85 ASP A O 1
ATOM 665 N N . HIS A 1 86 ? 7.997 -9.140 -8.040 1.00 94.38 86 HIS A N 1
ATOM 666 C CA . HIS A 1 86 ? 8.433 -9.150 -6.631 1.00 94.38 86 HIS A CA 1
ATOM 667 C C . HIS A 1 86 ? 7.292 -9.405 -5.641 1.00 94.38 86 HIS A C 1
ATOM 669 O O . HIS A 1 86 ? 7.400 -10.361 -4.859 1.00 94.38 86 HIS A O 1
ATOM 675 N N . ASP A 1 87 ? 6.208 -8.634 -5.718 1.00 92.25 87 ASP A N 1
ATOM 676 C CA . ASP A 1 87 ? 4.965 -8.834 -4.959 1.00 92.25 87 ASP A CA 1
ATOM 677 C C . ASP A 1 87 ? 4.229 -10.140 -5.363 1.00 92.25 87 ASP A C 1
ATOM 679 O O . ASP A 1 87 ? 3.763 -10.901 -4.506 1.00 92.25 87 ASP A O 1
ATOM 683 N N . ASN A 1 88 ? 4.356 -10.530 -6.640 1.00 93.50 88 ASN A N 1
ATOM 684 C CA . ASN A 1 88 ? 3.768 -11.666 -7.362 1.00 93.50 88 ASN A CA 1
ATOM 685 C C . ASN A 1 88 ? 2.334 -11.447 -7.929 1.00 93.50 88 ASN A C 1
ATOM 687 O O . ASN A 1 88 ? 1.604 -12.442 -8.075 1.00 93.50 88 ASN A O 1
ATOM 691 N N . ASP A 1 89 ? 1.923 -10.222 -8.291 1.00 89.12 89 ASP A N 1
ATOM 692 C CA . ASP A 1 89 ? 0.594 -9.927 -8.882 1.00 89.12 89 ASP A CA 1
ATOM 693 C C . ASP A 1 89 ? 0.342 -10.570 -10.272 1.00 89.12 89 ASP A C 1
ATOM 695 O O . ASP A 1 89 ? -0.808 -10.880 -10.602 1.00 89.12 89 ASP A O 1
ATOM 699 N N . GLN A 1 90 ? 1.409 -10.851 -11.046 1.00 91.31 90 GLN A N 1
ATOM 700 C CA . GLN A 1 90 ? 1.484 -11.294 -12.462 1.00 91.31 90 GLN A CA 1
ATOM 701 C C . GLN A 1 90 ? 1.709 -10.207 -13.548 1.00 91.31 90 GLN A C 1
ATOM 703 O O . GLN A 1 90 ? 1.731 -10.558 -14.746 1.00 91.31 90 GLN A O 1
ATOM 708 N N . ARG A 1 91 ? 1.920 -8.942 -13.185 1.00 93.19 91 ARG A N 1
ATOM 709 C CA . ARG A 1 91 ? 2.654 -7.914 -13.943 1.00 93.19 91 ARG A CA 1
ATOM 710 C C . ARG A 1 91 ? 4.153 -8.264 -13.847 1.00 93.19 91 ARG A C 1
ATOM 712 O O . ARG A 1 91 ? 4.501 -9.449 -13.897 1.00 93.19 91 ARG A O 1
ATOM 719 N N . ILE A 1 92 ? 5.048 -7.286 -13.924 1.00 96.44 92 ILE A N 1
ATOM 720 C CA . ILE A 1 92 ? 6.504 -7.437 -13.743 1.00 96.44 92 ILE A CA 1
ATOM 721 C C . ILE A 1 92 ? 7.039 -6.061 -13.366 1.00 96.44 92 ILE A C 1
ATOM 723 O O . ILE A 1 92 ? 6.617 -5.107 -14.016 1.00 96.44 92 ILE A O 1
ATOM 727 N N . ASP A 1 93 ? 8.063 -6.003 -12.509 1.00 96.50 93 ASP A N 1
ATOM 728 C CA . ASP A 1 93 ? 8.782 -4.776 -12.118 1.00 96.50 93 ASP A CA 1
ATOM 729 C C . ASP A 1 93 ? 8.923 -3.759 -13.290 1.00 96.50 93 ASP A C 1
ATOM 731 O O . ASP A 1 93 ? 8.558 -2.597 -13.240 1.00 96.50 93 ASP A O 1
ATOM 735 N N . ALA A 1 94 ? 9.366 -4.246 -14.458 1.00 96.75 94 ALA A N 1
ATOM 736 C CA . ALA A 1 94 ? 9.637 -3.452 -15.671 1.00 96.75 94 ALA A CA 1
ATOM 737 C C . ALA A 1 94 ? 8.397 -2.969 -16.459 1.00 96.75 94 ALA A C 1
ATOM 739 O O . ALA A 1 94 ? 8.479 -2.744 -17.676 1.00 96.75 94 ALA A O 1
ATOM 740 N N . LEU A 1 95 ? 7.233 -3.016 -15.826 1.00 95.44 95 LEU A N 1
ATOM 741 C CA . LEU A 1 95 ? 5.945 -2.498 -16.271 1.00 95.44 95 LEU A CA 1
ATOM 742 C C . LEU A 1 95 ? 5.153 -1.930 -15.079 1.00 95.44 95 LEU A C 1
ATOM 744 O O . LEU A 1 95 ? 3.978 -1.592 -15.277 1.00 95.44 95 LEU A O 1
ATOM 748 N N . ASP A 1 96 ? 5.736 -1.908 -13.878 1.00 94.06 96 ASP A N 1
ATOM 749 C CA . ASP A 1 96 ? 5.053 -1.640 -12.618 1.00 94.06 96 ASP A CA 1
ATOM 750 C C . ASP A 1 96 ? 5.165 -0.201 -12.138 1.00 94.06 96 ASP A C 1
ATOM 752 O O . ASP A 1 96 ? 5.982 0.583 -12.623 1.00 94.06 96 ASP A O 1
ATOM 756 N N . SER A 1 97 ? 4.260 0.150 -11.230 1.00 92.12 97 SER A N 1
ATOM 757 C CA . SER A 1 97 ? 4.173 1.487 -10.633 1.00 92.12 97 SER A CA 1
ATOM 758 C C . SER A 1 97 ? 4.556 1.473 -9.143 1.00 92.12 97 SER A C 1
ATOM 760 O O . SER A 1 97 ? 5.063 2.473 -8.619 1.00 92.12 97 SER A O 1
ATOM 762 N N . ASP A 1 98 ? 4.355 0.321 -8.503 1.00 94.12 98 ASP A N 1
ATOM 763 C CA . ASP A 1 98 ? 4.781 -0.071 -7.163 1.00 94.12 98 ASP A CA 1
ATOM 764 C C . ASP A 1 98 ? 5.268 -1.536 -7.263 1.00 94.12 98 ASP A C 1
ATOM 766 O O . ASP A 1 98 ? 4.481 -2.433 -7.559 1.00 94.12 98 ASP A O 1
ATOM 770 N N . ASP A 1 99 ? 6.578 -1.766 -7.112 1.00 95.31 99 ASP A N 1
ATOM 771 C CA . ASP A 1 99 ? 7.210 -3.083 -7.304 1.00 95.31 99 ASP A CA 1
ATOM 772 C C . ASP A 1 99 ? 6.947 -4.081 -6.148 1.00 95.31 99 ASP A C 1
ATOM 774 O O . ASP A 1 99 ? 7.170 -5.288 -6.332 1.00 95.31 99 ASP A O 1
ATOM 778 N N . ASP A 1 100 ? 6.543 -3.621 -4.953 1.00 94.12 100 ASP A N 1
ATOM 779 C CA . ASP A 1 100 ? 6.335 -4.493 -3.781 1.00 94.12 100 ASP A CA 1
ATOM 780 C C . ASP A 1 100 ? 4.960 -4.401 -3.092 1.00 94.12 100 ASP A C 1
ATOM 782 O O . ASP A 1 100 ? 4.647 -5.262 -2.259 1.00 94.12 100 ASP A O 1
ATOM 786 N N . ASN A 1 101 ? 4.099 -3.513 -3.599 1.00 92.06 101 ASN A N 1
ATOM 787 C CA . ASN A 1 101 ? 2.654 -3.441 -3.366 1.00 92.06 101 ASN A CA 1
ATOM 788 C C . ASN A 1 101 ? 2.308 -3.044 -1.915 1.00 92.06 101 ASN A C 1
ATOM 790 O O . ASN A 1 101 ? 1.533 -3.695 -1.208 1.00 92.06 101 ASN A O 1
ATOM 794 N N . ASP A 1 102 ? 2.953 -1.959 -1.479 1.00 90.44 102 ASP A N 1
ATOM 795 C CA . ASP A 1 102 ? 2.774 -1.241 -0.206 1.00 90.44 102 ASP A CA 1
ATOM 796 C C . ASP A 1 102 ? 1.836 -0.015 -0.355 1.00 90.44 102 ASP A C 1
ATOM 798 O O . ASP A 1 102 ? 1.394 0.578 0.635 1.00 90.44 102 ASP A O 1
ATOM 802 N N . GLY A 1 103 ? 1.490 0.344 -1.595 1.00 90.19 103 GLY A N 1
ATOM 803 C CA . GLY A 1 103 ? 0.702 1.512 -1.988 1.00 90.19 103 GLY A CA 1
ATOM 804 C C . GLY A 1 103 ? 1.566 2.718 -2.375 1.00 90.19 103 GLY A C 1
ATOM 805 O O . GLY A 1 103 ? 1.047 3.713 -2.902 1.00 90.19 103 GLY A O 1
ATOM 806 N N . LEU A 1 104 ? 2.871 2.674 -2.083 1.00 91.69 104 LEU A N 1
ATOM 807 C CA . LEU A 1 104 ? 3.821 3.766 -2.259 1.00 91.69 104 LEU A CA 1
ATOM 808 C C . LEU A 1 104 ? 4.498 3.689 -3.643 1.00 91.69 104 LEU A C 1
ATOM 810 O O . LEU A 1 104 ? 5.278 2.785 -3.903 1.00 91.69 104 LEU A O 1
ATOM 814 N N . PRO A 1 105 ? 4.313 4.689 -4.530 1.00 93.25 105 PRO A N 1
ATOM 815 C CA . PRO A 1 105 ? 4.938 4.666 -5.849 1.00 93.25 105 PRO A CA 1
ATOM 816 C C . PRO A 1 105 ? 6.469 4.565 -5.800 1.00 93.25 105 PRO A C 1
ATOM 818 O O . PRO A 1 105 ? 7.136 5.471 -5.275 1.00 93.25 105 PRO A O 1
ATOM 821 N N . THR A 1 106 ? 7.024 3.568 -6.494 1.00 94.25 106 THR A N 1
ATOM 822 C CA . THR A 1 106 ? 8.465 3.247 -6.572 1.00 94.25 106 THR A CA 1
ATOM 823 C C . THR A 1 106 ? 9.359 4.444 -6.950 1.00 94.25 106 THR A C 1
ATOM 825 O O . THR A 1 106 ? 10.503 4.579 -6.490 1.00 94.25 106 THR A O 1
ATOM 828 N N . ILE A 1 107 ? 8.815 5.410 -7.701 1.00 91.19 107 ILE A N 1
ATOM 829 C CA . ILE A 1 107 ? 9.440 6.708 -8.023 1.00 91.19 107 ILE A CA 1
ATOM 830 C C . ILE A 1 107 ? 9.884 7.522 -6.787 1.00 91.19 107 ILE A C 1
ATOM 832 O O . ILE A 1 107 ? 10.770 8.386 -6.886 1.00 91.19 107 ILE A O 1
ATOM 836 N N . PHE A 1 108 ? 9.311 7.277 -5.605 1.00 91.56 108 PHE A N 1
ATOM 837 C CA . PHE A 1 108 ? 9.680 7.964 -4.367 1.00 91.56 108 PHE A CA 1
ATOM 838 C C . PHE A 1 108 ? 10.833 7.306 -3.611 1.00 91.56 108 PHE A C 1
ATOM 840 O O . PHE A 1 108 ? 11.709 8.030 -3.121 1.00 91.56 108 PHE A O 1
ATOM 847 N N . GLU A 1 109 ? 10.882 5.982 -3.570 1.00 91.25 109 GLU A N 1
ATOM 848 C CA . GLU A 1 109 ? 11.855 5.191 -2.807 1.00 91.25 109 GLU A CA 1
ATOM 849 C C . GLU A 1 109 ? 13.158 5.020 -3.607 1.00 91.25 109 GLU A C 1
ATOM 851 O O . GLU A 1 109 ? 14.258 5.402 -3.174 1.00 91.25 109 GLU A O 1
ATOM 856 N N . GLN A 1 110 ? 13.003 4.585 -4.863 1.00 81.94 110 GLN A N 1
ATOM 857 C CA . GLN A 1 110 ? 14.052 4.304 -5.842 1.00 81.94 110 GLN A CA 1
ATOM 858 C C . GLN A 1 110 ? 15.084 3.255 -5.352 1.00 81.94 110 GLN A C 1
ATOM 860 O O . GLN A 1 110 ? 15.016 2.703 -4.259 1.00 81.94 110 GLN A O 1
ATOM 865 N N . GLN A 1 111 ? 16.141 3.034 -6.146 1.00 89.81 111 GLN A N 1
ATOM 866 C CA . GLN A 1 111 ? 17.277 2.130 -5.862 1.00 89.81 111 GLN A CA 1
ATOM 867 C C . GLN A 1 111 ? 18.208 2.592 -4.704 1.00 89.81 111 GLN A C 1
ATOM 869 O O . GLN A 1 111 ? 19.439 2.645 -4.863 1.00 89.81 111 GLN A O 1
ATOM 874 N N . GLN A 1 112 ? 17.653 2.981 -3.556 1.00 91.56 112 GLN A N 1
ATOM 875 C CA . GLN A 1 112 ? 18.388 3.208 -2.311 1.00 91.56 112 GLN A CA 1
ATOM 876 C C . GLN A 1 112 ? 18.596 1.866 -1.548 1.00 91.56 112 GLN A C 1
ATOM 878 O O . GLN A 1 112 ? 18.662 0.817 -2.185 1.00 91.56 112 GLN A O 1
ATOM 883 N N . ASP A 1 113 ? 18.912 1.929 -0.251 1.00 93.62 113 ASP A N 1
ATOM 884 C CA . ASP A 1 113 ? 19.170 0.816 0.689 1.00 93.62 113 ASP A CA 1
ATOM 885 C C . ASP A 1 113 ? 19.333 1.476 2.083 1.00 93.62 113 ASP A C 1
ATOM 887 O O . ASP A 1 113 ? 20.460 1.809 2.504 1.00 93.62 113 ASP A O 1
ATOM 891 N N . TYR A 1 114 ? 18.218 1.858 2.723 1.00 92.19 114 TYR A N 1
ATOM 892 C CA . TYR A 1 114 ? 18.228 2.800 3.850 1.00 92.19 114 TYR A CA 1
ATOM 893 C C . TYR A 1 114 ? 18.694 2.163 5.165 1.00 92.19 114 TYR A C 1
ATOM 895 O O . TYR A 1 114 ? 19.604 2.693 5.823 1.00 92.19 114 TYR A O 1
ATOM 903 N N . ASP A 1 115 ? 18.133 1.013 5.535 1.00 92.44 115 ASP A N 1
ATOM 904 C CA . ASP A 1 115 ? 18.530 0.217 6.706 1.00 92.44 115 ASP A CA 1
ATOM 905 C C . ASP A 1 115 ? 19.936 -0.418 6.562 1.00 92.44 115 ASP A C 1
ATOM 907 O O . ASP A 1 115 ? 20.734 -0.376 7.513 1.00 92.44 115 ASP A O 1
ATOM 911 N N . ASN A 1 116 ? 20.306 -0.864 5.349 1.00 94.75 116 ASN A N 1
ATOM 912 C CA . ASN A 1 116 ? 21.513 -1.647 5.008 1.00 94.75 116 ASN A CA 1
ATOM 913 C C . ASN A 1 116 ? 21.411 -3.181 5.231 1.00 94.75 116 ASN A C 1
ATOM 915 O O . ASN A 1 116 ? 22.443 -3.836 5.467 1.00 94.75 116 ASN A O 1
ATOM 919 N N . ASP A 1 117 ? 20.210 -3.757 5.102 1.00 94.06 117 ASP A N 1
ATOM 920 C CA . ASP A 1 117 ? 19.913 -5.190 4.940 1.00 94.06 117 ASP A CA 1
ATOM 921 C C . ASP A 1 117 ? 20.519 -5.726 3.632 1.00 94.06 117 ASP A C 1
ATOM 923 O O . ASP A 1 117 ? 21.336 -6.666 3.646 1.00 94.06 117 ASP A O 1
ATOM 927 N N . GLY A 1 118 ? 20.192 -5.060 2.518 1.00 93.94 118 GLY A N 1
ATOM 928 C CA . GLY A 1 118 ? 20.599 -5.425 1.163 1.00 93.94 118 GLY A CA 1
ATOM 929 C C . GLY A 1 118 ? 19.460 -5.751 0.190 1.00 93.94 118 GLY A C 1
ATOM 930 O O . GLY A 1 118 ? 19.773 -6.130 -0.947 1.00 93.94 118 GLY A O 1
ATOM 931 N N . ILE A 1 119 ? 18.201 -5.608 0.604 1.00 93.69 119 ILE A N 1
ATOM 932 C CA . ILE A 1 119 ? 17.077 -5.269 -0.279 1.00 93.69 119 ILE A CA 1
ATOM 933 C C . ILE A 1 119 ? 17.123 -3.737 -0.544 1.00 93.69 119 ILE A C 1
ATOM 935 O O . ILE A 1 119 ? 17.575 -3.000 0.334 1.00 93.69 119 ILE A O 1
ATOM 939 N N . PRO A 1 120 ? 16.824 -3.241 -1.760 1.00 95.62 120 PRO A N 1
ATOM 940 C CA . PRO A 1 120 ? 16.657 -1.804 -2.026 1.00 95.62 120 PRO A CA 1
ATOM 941 C C . PRO A 1 120 ? 15.334 -1.242 -1.489 1.00 95.62 120 PRO A C 1
ATOM 943 O O . PRO A 1 120 ? 14.377 -1.996 -1.452 1.00 95.62 120 PRO A O 1
ATOM 946 N N . ASP A 1 121 ? 15.274 0.066 -1.198 1.00 95.81 121 ASP A N 1
ATOM 947 C CA . ASP A 1 121 ? 14.074 0.742 -0.655 1.00 95.81 121 ASP A CA 1
ATOM 948 C C . ASP A 1 121 ? 12.783 0.380 -1.436 1.00 95.81 121 ASP A C 1
ATOM 950 O O . ASP A 1 121 ? 11.885 -0.191 -0.844 1.00 95.81 121 ASP A O 1
ATOM 954 N N . TYR A 1 122 ? 12.753 0.552 -2.770 1.00 95.31 122 TYR A N 1
ATOM 955 C CA . TYR A 1 122 ? 11.609 0.198 -3.651 1.00 95.31 122 TYR A CA 1
ATOM 956 C C . TYR A 1 122 ? 11.209 -1.294 -3.739 1.00 95.31 122 TYR A C 1
ATOM 958 O O . TYR A 1 122 ? 10.500 -1.692 -4.655 1.00 95.31 122 TYR A O 1
ATOM 966 N N . LEU A 1 123 ? 11.781 -2.146 -2.890 1.00 95.88 123 LEU A N 1
ATOM 967 C CA . LEU A 1 123 ? 11.540 -3.590 -2.824 1.00 95.88 123 LEU A CA 1
ATOM 968 C C . LEU A 1 123 ? 11.456 -4.084 -1.365 1.00 95.88 123 LEU A C 1
ATOM 970 O O . LEU A 1 123 ? 11.539 -5.298 -1.129 1.00 95.88 123 LEU A O 1
ATOM 974 N N . ASP A 1 124 ? 11.427 -3.160 -0.396 1.00 95.81 124 ASP A N 1
ATOM 975 C CA . ASP A 1 124 ? 11.375 -3.427 1.041 1.00 95.81 124 ASP A CA 1
ATOM 976 C C . ASP A 1 124 ? 10.315 -2.543 1.724 1.00 95.81 124 ASP A C 1
ATOM 978 O O . ASP A 1 124 ? 10.659 -1.509 2.291 1.00 95.81 124 ASP A O 1
ATOM 982 N N . THR A 1 125 ? 9.065 -3.025 1.743 1.00 93.50 125 THR A N 1
ATOM 983 C CA . THR A 1 125 ? 7.859 -2.608 2.516 1.00 93.50 125 THR A CA 1
ATOM 984 C C . THR A 1 125 ? 8.039 -2.072 3.961 1.00 93.50 125 THR A C 1
ATOM 986 O O . THR A 1 125 ? 7.056 -1.772 4.627 1.00 93.50 125 THR A O 1
ATOM 989 N N . ASP A 1 126 ? 9.254 -2.010 4.508 1.00 92.88 126 ASP A N 1
ATOM 990 C CA . ASP A 1 126 ? 9.663 -1.342 5.757 1.00 92.88 126 ASP A CA 1
ATOM 991 C C . ASP A 1 126 ? 11.121 -0.865 5.540 1.00 92.88 126 ASP A C 1
ATOM 993 O O . ASP A 1 126 ? 12.067 -1.408 6.125 1.00 92.88 126 ASP A O 1
ATOM 997 N N . SER A 1 127 ? 11.333 0.118 4.652 1.00 94.88 127 SER A N 1
ATOM 998 C CA . SER A 1 127 ? 12.635 0.531 4.079 1.00 94.88 127 SER A CA 1
ATOM 999 C C . SER A 1 127 ? 13.676 0.903 5.136 1.00 94.88 127 SER A C 1
ATOM 1001 O O . SER A 1 127 ? 14.895 0.828 4.921 1.00 94.88 127 SER A O 1
ATOM 1003 N N . ASP A 1 128 ? 13.214 1.360 6.303 1.00 92.75 128 ASP A N 1
ATOM 1004 C CA . ASP A 1 128 ? 14.074 1.655 7.444 1.00 92.75 128 ASP A CA 1
ATOM 1005 C C . ASP A 1 128 ? 14.158 0.520 8.479 1.00 92.75 128 ASP A C 1
ATOM 1007 O O . ASP A 1 128 ? 15.113 0.506 9.270 1.00 92.75 128 ASP A O 1
ATOM 1011 N N . ASN A 1 129 ? 13.250 -0.462 8.436 1.00 91.06 129 ASN A N 1
ATOM 1012 C CA . ASN A 1 129 ? 13.107 -1.654 9.286 1.00 91.06 129 ASN A CA 1
ATOM 1013 C C . ASN A 1 129 ? 12.628 -1.353 10.737 1.00 91.06 129 ASN A C 1
ATOM 1015 O O . ASN A 1 129 ? 13.210 -1.843 11.723 1.00 91.06 129 ASN A O 1
ATOM 1019 N N . ASP A 1 130 ? 11.716 -0.385 10.948 1.00 86.62 130 ASP A N 1
ATOM 1020 C CA . ASP A 1 130 ? 11.179 0.029 12.275 1.00 86.62 130 ASP A CA 1
ATOM 1021 C C . ASP A 1 130 ? 10.164 -0.989 12.822 1.00 86.62 130 ASP A C 1
ATOM 1023 O O . ASP A 1 130 ? 10.136 -1.254 14.037 1.00 86.62 130 ASP A O 1
ATOM 1027 N N . GLY A 1 131 ? 9.426 -1.638 11.918 1.00 85.81 131 GLY A N 1
ATOM 1028 C CA . GLY A 1 131 ? 8.325 -2.560 12.187 1.00 85.81 131 GLY A CA 1
ATOM 1029 C C . GLY A 1 131 ? 6.941 -1.930 11.993 1.00 85.81 131 GLY A C 1
ATOM 1030 O O . GLY A 1 131 ? 6.064 -2.182 12.828 1.00 85.81 131 GLY A O 1
ATOM 1031 N N . ILE A 1 132 ? 6.814 -1.098 10.959 1.00 82.31 132 ILE A N 1
ATOM 1032 C CA . ILE A 1 132 ? 5.649 -0.367 10.417 1.00 82.31 132 ILE A CA 1
ATOM 1033 C C . ILE A 1 132 ? 5.893 -0.315 8.896 1.00 82.31 132 ILE A C 1
ATOM 1035 O O . ILE A 1 132 ? 7.067 -0.270 8.528 1.00 82.31 132 ILE A O 1
ATOM 1039 N N . SER A 1 133 ? 4.868 -0.361 8.038 1.00 88.75 133 SER A N 1
ATOM 1040 C CA . SER A 1 133 ? 5.115 -0.316 6.584 1.00 88.75 133 SER A CA 1
ATOM 1041 C C . SER A 1 133 ? 5.379 1.097 6.052 1.00 88.75 133 SER A C 1
ATOM 1043 O O . SER A 1 133 ? 5.010 2.094 6.688 1.00 88.75 133 SER A O 1
ATOM 1045 N N . ASP A 1 134 ? 6.016 1.199 4.887 1.00 91.19 134 ASP A N 1
ATOM 1046 C CA . ASP A 1 134 ? 6.338 2.486 4.268 1.00 91.19 134 ASP A CA 1
ATOM 1047 C C . ASP A 1 134 ? 5.066 3.272 3.895 1.00 91.19 134 ASP A C 1
ATOM 1049 O O . ASP A 1 134 ? 5.001 4.480 4.147 1.00 91.19 134 ASP A O 1
ATOM 1053 N N . GLY A 1 135 ? 4.010 2.590 3.452 1.00 88.94 135 GLY A N 1
ATOM 1054 C CA . GLY A 1 135 ? 2.675 3.119 3.178 1.00 88.94 135 GLY A CA 1
ATOM 1055 C C . GLY A 1 135 ? 1.951 3.593 4.440 1.00 88.94 135 GLY A C 1
ATOM 1056 O O . GLY A 1 135 ? 1.426 4.714 4.478 1.00 88.94 135 GLY A O 1
ATOM 1057 N N . GLU A 1 136 ? 2.009 2.819 5.531 1.00 85.06 136 GLU A N 1
ATOM 1058 C CA . GLU A 1 136 ? 1.509 3.234 6.854 1.00 85.06 136 GLU A CA 1
ATOM 1059 C C . GLU A 1 136 ? 2.237 4.499 7.368 1.00 85.06 136 GLU A C 1
ATOM 1061 O O . GLU A 1 136 ? 1.632 5.409 7.954 1.00 85.06 136 GLU A O 1
ATOM 1066 N N . GLU A 1 137 ? 3.552 4.591 7.150 1.00 87.62 137 GLU A N 1
ATOM 1067 C CA . GLU A 1 137 ? 4.381 5.742 7.523 1.00 87.62 137 GLU A CA 1
ATOM 1068 C C . GLU A 1 137 ? 4.182 6.964 6.604 1.00 87.62 137 GLU A C 1
ATOM 1070 O O . GLU A 1 137 ? 4.235 8.117 7.063 1.00 87.62 137 GLU A O 1
ATOM 1075 N N . ALA A 1 138 ? 3.928 6.726 5.318 1.00 88.50 138 ALA A N 1
ATOM 1076 C CA . ALA A 1 138 ? 3.523 7.707 4.319 1.00 88.50 138 ALA A CA 1
ATOM 1077 C C . ALA A 1 138 ? 2.115 8.267 4.590 1.00 88.50 138 ALA A C 1
ATOM 1079 O O . ALA A 1 138 ? 1.846 9.423 4.237 1.00 88.50 138 ALA A O 1
ATOM 1080 N N . GLY A 1 139 ? 1.266 7.503 5.283 1.00 81.50 139 GLY A N 1
ATOM 1081 C CA . GLY A 1 139 ? -0.127 7.841 5.568 1.00 81.50 139 GLY A CA 1
ATOM 1082 C C . GLY A 1 139 ? -1.034 7.594 4.366 1.00 81.50 139 GLY A C 1
ATOM 1083 O O . GLY A 1 139 ? -1.838 8.468 4.040 1.00 81.50 139 GLY A O 1
ATOM 1084 N N . LEU A 1 140 ? -0.822 6.460 3.698 1.00 85.06 140 LEU A N 1
ATOM 1085 C CA . LEU A 1 140 ? -1.671 5.903 2.646 1.00 85.06 140 LEU A CA 1
ATOM 1086 C C . LEU A 1 140 ? -2.815 5.079 3.262 1.00 85.06 140 LEU A C 1
ATOM 1088 O O . LEU A 1 140 ? -2.908 4.949 4.485 1.00 85.06 140 LEU A O 1
ATOM 1092 N N . THR A 1 141 ? -3.690 4.554 2.409 1.00 75.56 141 THR A N 1
ATOM 1093 C CA . THR A 1 141 ? -4.922 3.838 2.779 1.00 75.56 141 THR A CA 1
ATOM 1094 C C . THR A 1 141 ? -5.076 2.456 2.145 1.00 75.56 141 THR A C 1
ATOM 1096 O O . THR A 1 141 ? -5.956 1.718 2.572 1.00 75.56 141 THR A O 1
ATOM 1099 N N . LEU A 1 142 ? -4.206 2.091 1.196 1.00 75.38 142 LEU A N 1
ATOM 1100 C CA . LEU A 1 142 ? -4.235 0.836 0.429 1.00 75.38 142 LEU A CA 1
ATOM 1101 C C . LEU A 1 142 ? -5.469 0.691 -0.485 1.00 75.38 142 LEU A C 1
ATOM 1103 O O . LEU A 1 142 ? -5.798 -0.411 -0.910 1.00 75.38 142 LEU A O 1
ATOM 1107 N N . LEU A 1 143 ? -6.138 1.802 -0.813 1.00 78.50 143 LEU A N 1
ATOM 1108 C CA . LEU A 1 143 ? -7.226 1.824 -1.793 1.00 78.50 143 LEU A CA 1
ATOM 1109 C C . LEU A 1 143 ? -6.660 2.052 -3.197 1.00 78.50 143 LEU A C 1
ATOM 1111 O O . LEU A 1 143 ? -6.039 3.085 -3.435 1.00 78.50 143 LEU A O 1
ATOM 1115 N N . ASP A 1 144 ? -6.920 1.137 -4.127 1.00 80.00 144 ASP A N 1
ATOM 1116 C CA . ASP A 1 144 ? -6.453 1.208 -5.518 1.00 80.00 144 ASP A CA 1
ATOM 1117 C C . ASP A 1 144 ? -7.616 0.981 -6.508 1.00 80.00 144 ASP A C 1
ATOM 1119 O O . ASP A 1 144 ? -7.938 -0.145 -6.902 1.00 80.00 144 ASP A O 1
ATOM 1123 N N . SER A 1 145 ? -8.270 2.074 -6.922 1.00 81.94 145 SER A N 1
ATOM 1124 C CA . SER A 1 145 ? -9.457 2.034 -7.794 1.00 81.94 145 SER A CA 1
ATOM 1125 C C . SER A 1 145 ? -9.243 1.477 -9.211 1.00 81.94 145 SER A C 1
ATOM 1127 O O . SER A 1 145 ? -10.249 1.193 -9.875 1.00 81.94 145 SER A O 1
ATOM 1129 N N . ASP A 1 146 ? -8.015 1.366 -9.739 1.00 80.38 146 ASP A N 1
ATOM 1130 C CA . ASP A 1 146 ? -7.796 0.776 -11.075 1.00 80.38 146 ASP A CA 1
ATOM 1131 C C . ASP A 1 146 ? -6.702 -0.297 -11.202 1.00 80.38 146 ASP A C 1
ATOM 1133 O O . ASP A 1 146 ? -6.497 -0.830 -12.301 1.00 80.38 146 ASP A O 1
ATOM 1137 N N . HIS A 1 147 ? -6.193 -0.752 -10.054 1.00 82.31 147 HIS A N 1
ATOM 1138 C CA . HIS A 1 147 ? -5.383 -1.955 -9.843 1.00 82.31 147 HIS A CA 1
ATOM 1139 C C . HIS A 1 147 ? -4.012 -1.844 -10.531 1.00 82.31 147 HIS A C 1
ATOM 1141 O O . HIS A 1 147 ? -3.634 -2.654 -11.386 1.00 82.31 147 HIS A O 1
ATOM 1147 N N . ASP A 1 148 ? -3.313 -0.771 -10.165 1.00 82.50 148 ASP A N 1
ATOM 1148 C CA . ASP A 1 148 ? -2.005 -0.317 -10.642 1.00 82.50 148 ASP A CA 1
ATOM 1149 C C . ASP A 1 148 ? -0.907 -0.406 -9.553 1.00 82.50 148 ASP A C 1
ATOM 1151 O O . ASP A 1 148 ? 0.270 -0.218 -9.859 1.00 82.50 148 ASP A O 1
ATOM 1155 N N . GLY A 1 149 ? -1.269 -0.736 -8.312 1.00 86.44 149 GLY A N 1
ATOM 1156 C CA . GLY A 1 149 ? -0.406 -0.782 -7.128 1.00 86.44 149 GLY A CA 1
ATOM 1157 C C . GLY A 1 149 ? -0.365 0.541 -6.358 1.00 86.44 149 GLY A C 1
ATOM 1158 O O . GLY A 1 149 ? -0.065 0.553 -5.169 1.00 86.44 149 GLY A O 1
ATOM 1159 N N . ILE A 1 150 ? -0.697 1.670 -6.994 1.00 88.88 150 ILE A N 1
ATOM 1160 C CA . ILE A 1 150 ? -0.622 2.982 -6.348 1.00 88.88 150 ILE A CA 1
ATOM 1161 C C . ILE A 1 150 ? -1.907 3.321 -5.582 1.00 88.88 150 ILE A C 1
ATOM 1163 O O . ILE A 1 150 ? -2.995 3.394 -6.146 1.00 88.88 150 ILE A O 1
ATOM 1167 N N . ASP A 1 151 ? -1.742 3.715 -4.318 1.00 89.19 151 ASP A N 1
ATOM 1168 C CA . ASP A 1 151 ? -2.829 4.224 -3.485 1.00 89.19 151 ASP A CA 1
ATOM 1169 C C . ASP A 1 151 ? -3.494 5.514 -4.043 1.00 89.19 151 ASP A C 1
ATOM 1171 O O . ASP A 1 151 ? -2.850 6.522 -4.384 1.00 89.19 151 ASP A O 1
ATOM 1175 N N . ASP A 1 152 ? -4.830 5.517 -4.058 1.00 83.88 152 ASP A N 1
ATOM 1176 C CA . ASP A 1 152 ? -5.706 6.582 -4.559 1.00 83.88 152 ASP A CA 1
ATOM 1177 C C . ASP A 1 152 ? -5.474 7.940 -3.873 1.00 83.88 152 ASP A C 1
ATOM 1179 O O . ASP A 1 152 ? -5.859 8.978 -4.424 1.00 83.88 152 ASP A O 1
ATOM 1183 N N . LEU A 1 153 ? -4.840 8.022 -2.695 1.00 84.31 153 LEU A N 1
ATOM 1184 C CA . LEU A 1 153 ? -4.474 9.292 -2.061 1.00 84.31 153 LEU A CA 1
ATOM 1185 C C . LEU A 1 153 ? -3.325 9.982 -2.808 1.00 84.31 153 LEU A C 1
ATOM 1187 O O . LEU A 1 153 ? -3.295 11.225 -2.830 1.00 84.31 153 LEU A O 1
ATOM 1191 N N . VAL A 1 154 ? -2.457 9.237 -3.500 1.00 87.94 154 VAL A N 1
ATOM 1192 C CA . VAL A 1 154 ? -1.310 9.769 -4.258 1.00 87.94 154 VAL A CA 1
ATOM 1193 C C . VAL A 1 154 ? -1.456 9.687 -5.782 1.00 87.94 154 VAL A C 1
ATOM 1195 O O . VAL A 1 154 ? -0.972 10.618 -6.442 1.00 87.94 154 VAL A O 1
ATOM 1198 N N . ASP A 1 155 ? -2.189 8.722 -6.346 1.00 87.56 155 ASP A N 1
ATOM 1199 C CA . ASP A 1 155 ? -2.398 8.625 -7.805 1.00 87.56 155 ASP A CA 1
ATOM 1200 C C . ASP A 1 155 ? -3.276 9.758 -8.396 1.00 87.56 155 ASP A C 1
ATOM 1202 O O . ASP A 1 155 ? -4.331 10.128 -7.873 1.00 87.56 155 ASP A O 1
ATOM 1206 N N . SER A 1 156 ? -2.867 10.323 -9.538 1.00 85.69 156 SER A N 1
ATOM 1207 C CA . SER A 1 156 ? -3.605 11.350 -10.280 1.00 85.69 156 SER A CA 1
ATOM 1208 C C . SER A 1 156 ? -4.339 10.868 -11.545 1.00 85.69 156 SER A C 1
ATOM 1210 O O . SER A 1 156 ? -5.006 11.710 -12.168 1.00 85.69 156 SER A O 1
ATOM 1212 N N . ASP A 1 157 ? -4.218 9.609 -11.945 1.00 79.94 157 ASP A N 1
ATOM 1213 C CA . ASP A 1 157 ? -4.676 9.022 -13.209 1.00 79.94 157 ASP A CA 1
ATOM 1214 C C . ASP A 1 157 ? -6.060 8.328 -13.063 1.00 79.94 157 ASP A C 1
ATOM 1216 O O . ASP A 1 157 ? -6.994 8.734 -13.776 1.00 79.94 157 ASP A O 1
ATOM 1220 N N . SER A 1 158 ? -6.259 7.504 -12.020 1.00 80.38 158 SER A N 1
ATOM 1221 C CA . SER A 1 158 ? -7.559 7.135 -11.423 1.00 80.38 158 SER A CA 1
ATOM 1222 C C . SER A 1 158 ? -8.308 8.398 -10.983 1.00 80.38 158 SER A C 1
ATOM 1224 O O . SER A 1 158 ? -9.351 8.770 -11.547 1.00 80.38 158 SER A O 1
ATOM 1226 N N . THR A 1 159 ? -7.754 9.146 -10.017 1.00 74.69 159 THR A N 1
ATOM 1227 C CA . THR A 1 159 ? -8.507 10.242 -9.371 1.00 74.69 159 THR A CA 1
ATOM 1228 C C . THR A 1 159 ? -8.719 11.467 -10.267 1.00 74.69 159 THR A C 1
ATOM 1230 O O . THR A 1 159 ? -9.485 12.381 -9.930 1.00 74.69 159 THR A O 1
ATOM 1233 N N . GLY A 1 160 ? -8.036 11.537 -11.416 1.00 74.06 160 GLY A N 1
ATOM 1234 C CA . GLY A 1 160 ? -8.112 12.655 -12.358 1.00 74.06 160 GLY A CA 1
ATOM 1235 C C . GLY A 1 160 ? -7.639 13.990 -11.765 1.00 74.06 160 GLY A C 1
ATOM 1236 O O . GLY A 1 160 ? -8.184 15.053 -12.100 1.00 74.06 160 GLY A O 1
ATOM 1237 N N . SER A 1 161 ? -6.670 13.924 -10.848 1.00 79.25 161 SER A N 1
ATOM 1238 C CA . SER A 1 161 ? -6.145 15.044 -10.062 1.00 79.25 161 SER A CA 1
ATOM 1239 C C . SER A 1 161 ? -5.240 15.996 -10.876 1.00 79.25 161 SER A C 1
ATOM 1241 O O . SER A 1 161 ? -5.311 16.093 -12.102 1.00 79.25 161 SER A O 1
ATOM 1243 N N . GLU A 1 162 ? -4.452 16.839 -10.197 1.00 84.81 162 GLU A N 1
ATOM 1244 C CA . GLU A 1 162 ? -3.674 17.912 -10.826 1.00 84.81 162 GLU A CA 1
ATOM 1245 C C . GLU A 1 162 ? -2.231 17.507 -11.208 1.00 84.81 162 GLU A C 1
ATOM 1247 O O . GLU A 1 162 ? -1.310 18.270 -10.914 1.00 84.81 162 GLU A O 1
ATOM 1252 N N . ASP A 1 163 ? -2.011 16.390 -11.910 1.00 88.06 163 ASP A N 1
ATOM 1253 C CA . ASP A 1 163 ? -0.733 16.125 -12.603 1.00 88.06 163 ASP A CA 1
ATOM 1254 C C . ASP A 1 163 ? -0.425 17.207 -13.676 1.00 88.06 163 ASP A C 1
ATOM 1256 O O . ASP A 1 163 ? -1.300 17.743 -14.374 1.00 88.06 163 ASP A O 1
ATOM 1260 N N . LYS A 1 164 ? 0.852 17.595 -13.771 1.00 88.81 164 LYS A N 1
ATOM 1261 C CA . LYS A 1 164 ? 1.413 18.544 -14.760 1.00 88.81 164 LYS A CA 1
ATOM 1262 C C . LYS A 1 164 ? 2.723 18.050 -15.381 1.00 88.81 164 LYS A C 1
ATOM 1264 O O . LYS A 1 164 ? 3.271 18.736 -16.257 1.00 88.81 164 LYS A O 1
ATOM 1269 N N . ASN A 1 165 ? 3.209 16.913 -14.912 1.00 84.50 165 ASN A N 1
ATOM 1270 C CA . ASN A 1 165 ? 4.477 16.281 -15.206 1.00 84.50 165 ASN A CA 1
ATOM 1271 C C . ASN A 1 165 ? 4.254 15.258 -16.328 1.00 84.50 165 ASN A C 1
ATOM 1273 O O . ASN A 1 165 ? 4.986 15.277 -17.324 1.00 84.50 165 ASN A O 1
ATOM 1277 N N . GLY A 1 166 ? 3.178 14.473 -16.199 1.00 83.19 166 GLY A N 1
ATOM 1278 C CA . GLY A 1 166 ? 2.917 13.248 -16.945 1.00 83.19 166 GLY A CA 1
ATOM 1279 C C . GLY A 1 166 ? 3.592 12.027 -16.318 1.00 83.19 166 GLY A C 1
ATOM 1280 O O . GLY A 1 166 ? 4.111 11.225 -17.087 1.00 83.19 166 GLY A O 1
ATOM 1281 N N . ASP A 1 167 ? 3.652 11.944 -14.983 1.00 83.56 167 ASP A N 1
ATOM 1282 C CA . ASP A 1 167 ? 4.316 10.877 -14.205 1.00 83.56 167 ASP A CA 1
ATOM 1283 C C . ASP A 1 167 ? 3.377 10.178 -13.198 1.00 83.56 167 ASP A C 1
ATOM 1285 O O . ASP A 1 167 ? 3.821 9.749 -12.142 1.00 83.56 167 ASP A O 1
ATOM 1289 N N . GLY A 1 168 ? 2.074 10.103 -13.504 1.00 83.88 168 GLY A N 1
ATOM 1290 C CA . GLY A 1 168 ? 1.046 9.448 -12.676 1.00 83.88 168 GLY A CA 1
ATOM 1291 C C . GLY A 1 168 ? 0.657 10.227 -11.415 1.00 83.88 168 GLY A C 1
ATOM 1292 O O . GLY A 1 168 ? -0.519 10.418 -11.136 1.00 83.88 168 GLY A O 1
ATOM 1293 N N . ILE A 1 169 ? 1.623 10.780 -10.682 1.00 86.69 169 ILE A N 1
ATOM 1294 C CA . ILE A 1 169 ? 1.425 11.199 -9.289 1.00 86.69 169 ILE A CA 1
ATOM 1295 C C . ILE A 1 169 ? 0.915 12.645 -9.118 1.00 86.69 169 ILE A C 1
ATOM 1297 O O . ILE A 1 169 ? 1.213 13.577 -9.874 1.00 86.69 169 ILE A O 1
ATOM 1301 N N . LYS A 1 170 ? 0.172 12.891 -8.031 1.00 88.81 170 LYS A N 1
ATOM 1302 C CA . LYS A 1 170 ? -0.300 14.227 -7.623 1.00 88.81 170 LYS A CA 1
ATOM 1303 C C . LYS A 1 170 ? 0.844 15.215 -7.320 1.00 88.81 170 LYS A C 1
ATOM 1305 O O . LYS A 1 170 ? 1.366 15.265 -6.208 1.00 88.81 170 LYS A O 1
ATOM 1310 N N . ASP A 1 171 ? 1.069 16.166 -8.237 1.00 82.44 171 ASP A N 1
ATOM 1311 C CA . ASP A 1 171 ? 1.977 17.352 -8.181 1.00 82.44 171 ASP A CA 1
ATOM 1312 C C . ASP A 1 171 ? 1.883 18.250 -6.909 1.00 82.44 171 ASP A C 1
ATOM 1314 O O . ASP A 1 171 ? 2.598 19.246 -6.776 1.00 82.44 171 ASP A O 1
ATOM 1318 N N . GLN A 1 172 ? 0.983 17.962 -5.961 1.00 80.69 172 GLN A N 1
ATOM 1319 C CA . GLN A 1 172 ? 0.840 18.697 -4.694 1.00 80.69 172 GLN A CA 1
ATOM 1320 C C . GLN A 1 172 ? 0.928 17.822 -3.429 1.00 80.69 172 GLN A C 1
ATOM 1322 O O . GLN A 1 172 ? 0.834 18.380 -2.326 1.00 80.69 172 GLN A O 1
ATOM 1327 N N . PHE A 1 173 ? 1.137 16.505 -3.556 1.00 82.44 173 PHE A N 1
ATOM 1328 C CA . PHE A 1 173 ? 1.295 15.612 -2.407 1.00 82.44 173 PHE A CA 1
ATOM 1329 C C . PHE A 1 173 ? 2.562 15.933 -1.591 1.00 82.44 173 PHE A C 1
ATOM 1331 O O . PHE A 1 173 ? 3.482 16.609 -2.061 1.00 82.44 173 PHE A O 1
ATOM 1338 N N . GLN A 1 174 ? 2.574 15.530 -0.321 1.00 84.94 174 GLN A N 1
ATOM 1339 C CA . GLN A 1 174 ? 3.665 15.768 0.627 1.00 84.94 174 GLN A CA 1
ATOM 1340 C C . GLN A 1 174 ? 3.597 14.722 1.739 1.00 84.94 174 GLN A C 1
ATOM 1342 O O . GLN A 1 174 ? 2.822 14.882 2.682 1.00 84.94 174 GLN A O 1
ATOM 1347 N N . PHE A 1 175 ? 4.466 13.717 1.648 1.00 88.69 175 PHE A N 1
ATOM 1348 C CA . PHE A 1 175 ? 4.672 12.735 2.707 1.00 88.69 175 PHE A CA 1
ATOM 1349 C C . PHE A 1 175 ? 4.968 13.389 4.068 1.00 88.69 175 PHE A C 1
ATOM 1351 O O . PHE A 1 175 ? 5.561 14.483 4.125 1.00 88.69 175 PHE A O 1
ATOM 1358 N N . PRO A 1 176 ? 4.597 12.729 5.176 1.00 88.19 176 PRO A N 1
ATOM 1359 C CA . PRO A 1 176 ? 4.984 13.128 6.517 1.00 88.19 176 PRO A CA 1
ATOM 1360 C C . PRO A 1 176 ? 6.489 13.388 6.673 1.00 88.19 176 PRO A C 1
ATOM 1362 O O . PRO A 1 176 ? 7.324 12.610 6.244 1.00 88.19 176 PRO A O 1
ATOM 1365 N N . ASP A 1 177 ? 6.832 14.500 7.330 1.00 87.50 177 ASP A N 1
ATOM 1366 C CA . ASP A 1 177 ? 8.145 14.753 7.945 1.00 87.50 177 ASP A CA 1
ATOM 1367 C C . ASP A 1 177 ? 7.842 15.319 9.338 1.00 87.50 177 ASP A C 1
ATOM 1369 O O . ASP A 1 177 ? 7.692 16.535 9.559 1.00 87.50 177 ASP A O 1
ATOM 1373 N N . ARG A 1 178 ? 7.604 14.419 10.290 1.00 83.94 178 ARG A N 1
ATOM 1374 C CA . ARG A 1 178 ? 7.109 14.731 11.634 1.00 83.94 178 ARG A CA 1
ATOM 1375 C C . ARG A 1 178 ? 8.200 15.351 12.497 1.00 83.94 178 ARG A C 1
ATOM 1377 O O . ARG A 1 178 ? 7.902 16.236 13.309 1.00 83.94 178 ARG A O 1
ATOM 1384 N N . ASN A 1 179 ? 9.467 14.965 12.305 1.00 84.44 179 ASN A N 1
ATOM 1385 C CA . ASN A 1 179 ? 10.598 15.531 13.054 1.00 84.44 179 ASN A CA 1
ATOM 1386 C C . ASN A 1 179 ? 11.231 16.791 12.412 1.00 84.44 179 ASN A C 1
ATOM 1388 O O . ASN A 1 179 ? 11.868 17.585 13.118 1.00 84.44 179 ASN A O 1
ATOM 1392 N N . LYS A 1 180 ? 10.931 17.054 11.136 1.00 88.56 180 LYS A N 1
ATOM 1393 C CA . LYS A 1 180 ? 11.262 18.255 10.344 1.00 88.56 180 LYS A CA 1
ATOM 1394 C C . LYS A 1 180 ? 12.743 18.371 10.021 1.00 88.56 180 LYS A C 1
ATOM 1396 O O . LYS A 1 180 ? 13.329 19.457 10.139 1.00 88.56 180 LYS A O 1
ATOM 1401 N N . ASN A 1 181 ? 13.343 17.245 9.624 1.00 89.12 181 ASN A N 1
ATOM 1402 C CA . ASN A 1 181 ? 14.732 17.186 9.161 1.00 89.12 181 ASN A CA 1
ATOM 1403 C C . ASN A 1 181 ? 14.895 17.289 7.632 1.00 89.12 181 ASN A C 1
ATOM 1405 O O . ASN A 1 181 ? 15.993 17.645 7.190 1.00 89.12 181 ASN A O 1
ATOM 1409 N N . GLY A 1 182 ? 13.815 17.131 6.858 1.00 88.38 182 GLY A N 1
ATOM 1410 C CA . GLY A 1 182 ? 13.811 17.191 5.394 1.00 88.38 182 GLY A CA 1
ATOM 1411 C C . GLY A 1 182 ? 13.927 15.823 4.719 1.00 88.38 182 GLY A C 1
ATOM 1412 O O . GLY A 1 182 ? 14.646 15.711 3.726 1.00 88.38 182 GLY A O 1
ATOM 1413 N N . LYS A 1 183 ? 13.254 14.820 5.282 1.00 90.19 183 LYS A N 1
ATOM 1414 C CA . LYS A 1 183 ? 13.193 13.418 4.856 1.00 90.19 183 LYS A CA 1
ATOM 1415 C C . LYS A 1 183 ? 11.788 12.888 5.211 1.00 90.19 183 LYS A C 1
ATOM 1417 O O . LYS A 1 183 ? 11.281 13.352 6.235 1.00 90.19 183 LYS A O 1
ATOM 1422 N N . PRO A 1 184 ? 11.173 12.005 4.404 1.00 92.12 184 PRO A N 1
ATOM 1423 C CA . PRO A 1 184 ? 9.921 11.351 4.775 1.00 92.12 184 PRO A CA 1
ATOM 1424 C C . PRO A 1 184 ? 10.045 10.569 6.086 1.00 92.12 184 PRO A C 1
ATOM 1426 O O . PRO A 1 184 ? 11.155 10.164 6.447 1.00 92.12 184 PRO A O 1
ATOM 1429 N N . ASP A 1 185 ? 8.925 10.372 6.783 1.00 90.62 185 ASP A N 1
ATOM 1430 C CA . ASP A 1 185 ? 8.888 9.546 7.990 1.00 90.62 185 ASP A CA 1
ATOM 1431 C C . ASP A 1 185 ? 9.228 8.080 7.646 1.00 90.62 185 ASP A C 1
ATOM 1433 O O . ASP A 1 185 ? 10.117 7.568 8.314 1.00 90.62 185 ASP A O 1
ATOM 1437 N N . PHE A 1 186 ? 8.698 7.513 6.544 1.00 91.75 186 PHE A N 1
ATOM 1438 C CA . PHE A 1 186 ? 8.892 6.110 6.104 1.00 91.75 186 PHE A CA 1
ATOM 1439 C C . PHE A 1 186 ? 10.349 5.640 5.963 1.00 91.75 186 PHE A C 1
ATOM 1441 O O . PHE A 1 186 ? 10.689 4.502 6.245 1.00 91.75 186 PHE A O 1
ATOM 1448 N N . LEU A 1 187 ? 11.274 6.553 5.655 1.00 93.62 187 LEU A N 1
ATOM 1449 C CA . LEU A 1 187 ? 12.700 6.217 5.625 1.00 93.62 187 LEU A CA 1
ATOM 1450 C C . LEU A 1 187 ? 13.400 6.389 6.997 1.00 93.62 187 LEU A C 1
ATOM 1452 O O . LEU A 1 187 ? 14.611 6.157 7.091 1.00 93.62 187 LEU A O 1
ATOM 1456 N N . ASP A 1 188 ? 12.770 6.983 8.024 1.00 90.31 188 ASP A N 1
ATOM 1457 C CA . ASP A 1 188 ? 13.398 7.611 9.205 1.00 90.31 188 ASP A CA 1
ATOM 1458 C C . ASP A 1 188 ? 13.149 7.002 10.594 1.00 90.31 188 ASP A C 1
ATOM 1460 O O . ASP A 1 188 ? 12.587 7.650 11.476 1.00 90.31 188 ASP A O 1
ATOM 1464 N N . LYS A 1 189 ? 13.916 5.943 10.870 1.00 87.12 189 LYS A N 1
ATOM 1465 C CA . LYS A 1 189 ? 14.245 5.240 12.132 1.00 87.12 189 LYS A CA 1
ATOM 1466 C C . LYS A 1 189 ? 14.527 6.078 13.387 1.00 87.12 189 LYS A C 1
ATOM 1468 O O . LYS A 1 189 ? 14.877 5.565 14.458 1.00 87.12 189 LYS A O 1
ATOM 1473 N N . SER A 1 190 ? 14.550 7.402 13.259 1.00 83.19 190 SER A N 1
ATOM 1474 C CA . SER A 1 190 ? 14.666 8.362 14.358 1.00 83.19 190 SER A CA 1
ATOM 1475 C C . SER A 1 190 ? 13.339 9.032 14.749 1.00 83.19 190 SER A C 1
ATOM 1477 O O . SER A 1 190 ? 13.260 9.679 15.809 1.00 83.19 190 SER A O 1
ATOM 1479 N N . ILE A 1 191 ? 12.295 8.817 13.948 1.00 79.00 191 ILE A N 1
ATOM 1480 C CA . ILE A 1 191 ? 10.892 8.837 14.342 1.00 79.00 191 ILE A CA 1
ATOM 1481 C C . ILE A 1 191 ? 10.670 7.796 15.453 1.00 79.00 191 ILE A C 1
ATOM 1483 O O . ILE A 1 191 ? 11.537 7.010 15.832 1.00 79.00 191 ILE A O 1
ATOM 1487 N N . GLN A 1 192 ? 9.548 7.946 16.143 1.00 69.44 192 GLN A N 1
ATOM 1488 C CA . GLN A 1 192 ? 9.064 6.972 17.106 1.00 69.44 192 GLN A CA 1
ATOM 1489 C C . GLN A 1 192 ? 7.571 7.214 17.248 1.00 69.44 192 GLN A C 1
ATOM 1491 O O . GLN A 1 192 ? 7.155 8.115 17.989 1.00 69.44 192 GLN A O 1
ATOM 1496 N N . TYR A 1 193 ? 6.810 6.415 16.516 1.00 65.31 193 TYR A N 1
ATOM 1497 C CA . TYR A 1 193 ? 5.367 6.304 16.621 1.00 65.31 193 TYR A CA 1
ATOM 1498 C C . TYR A 1 193 ? 4.958 5.919 18.040 1.00 65.31 193 TYR A C 1
ATOM 1500 O O . TYR A 1 193 ? 5.690 5.231 18.766 1.00 65.31 193 TYR A O 1
ATOM 1508 N N . VAL A 1 194 ? 3.767 6.346 18.452 1.00 61.31 194 VAL A N 1
ATOM 1509 C CA . VAL A 1 194 ? 3.128 5.801 19.650 1.00 61.31 194 VAL A CA 1
ATOM 1510 C C . VAL A 1 194 ? 2.381 4.530 19.235 1.00 61.31 194 VAL A C 1
ATOM 1512 O O . VAL A 1 194 ? 1.160 4.517 19.223 1.00 61.31 194 VAL A O 1
ATOM 1515 N N . THR A 1 195 ? 3.113 3.474 18.854 1.00 53.41 195 THR A N 1
ATOM 1516 C CA . THR A 1 195 ? 2.482 2.246 18.343 1.00 53.41 195 THR A CA 1
ATOM 1517 C C . THR A 1 195 ? 1.631 1.542 19.391 1.00 53.41 195 THR A C 1
ATOM 1519 O O . THR A 1 195 ? 2.084 1.302 20.523 1.00 53.41 195 THR A O 1
ATOM 1522 N N . LEU A 1 196 ? 0.423 1.137 18.993 1.00 53.12 196 LEU A N 1
ATOM 1523 C CA . LEU A 1 196 ? -0.379 0.191 19.759 1.00 53.12 196 LEU A CA 1
ATOM 1524 C C . LEU A 1 196 ? 0.340 -1.162 19.774 1.00 53.12 196 LEU A C 1
ATOM 1526 O O . LEU A 1 196 ? 0.398 -1.888 18.788 1.00 53.12 196 LEU A O 1
ATOM 1530 N N . LYS A 1 197 ? 0.906 -1.544 20.924 1.00 49.72 197 LYS A N 1
ATOM 1531 C CA . LYS A 1 197 ? 1.455 -2.898 21.113 1.00 49.72 197 LYS A CA 1
ATOM 1532 C C . LYS A 1 197 ? 0.350 -3.873 21.498 1.00 49.72 197 LYS A C 1
ATOM 1534 O O . LYS A 1 197 ? 0.406 -4.467 22.580 1.00 49.72 197 LYS A O 1
ATOM 1539 N N . ILE A 1 198 ? -0.623 -4.013 20.598 1.00 43.03 198 ILE A N 1
ATOM 1540 C CA . ILE A 1 198 ? -1.744 -4.946 20.702 1.00 43.03 198 ILE A CA 1
ATOM 1541 C C . ILE A 1 198 ? -1.165 -6.353 20.905 1.00 43.03 198 ILE A C 1
ATOM 1543 O O . ILE A 1 198 ? -0.428 -6.862 20.054 1.00 43.03 198 ILE A O 1
ATOM 1547 N N . PRO A 1 199 ? -1.420 -7.016 22.043 1.00 38.41 199 PRO A N 1
ATOM 1548 C CA . PRO A 1 199 ? -1.065 -8.414 22.185 1.00 38.41 199 PRO A CA 1
ATOM 1549 C C . PRO A 1 199 ? -2.015 -9.219 21.297 1.00 38.41 199 PRO A C 1
ATOM 1551 O O . PRO A 1 199 ? -3.222 -9.149 21.493 1.00 38.41 199 PRO A O 1
ATOM 1554 N N . SER A 1 200 ? -1.514 -10.071 20.404 1.00 42.44 200 SER A N 1
ATOM 1555 C CA . SER A 1 200 ? -2.373 -10.988 19.629 1.00 42.44 200 SER A CA 1
ATOM 1556 C C . SER A 1 200 ? -3.138 -12.011 20.498 1.00 42.44 200 SER A C 1
ATOM 1558 O O . SER A 1 200 ? -4.082 -12.651 20.042 1.00 42.44 200 SER A O 1
ATOM 1560 N N . ASP A 1 201 ? -2.790 -12.116 21.788 1.00 38.06 201 ASP A N 1
ATOM 1561 C CA . ASP A 1 201 ? -3.572 -12.800 22.829 1.00 38.06 201 ASP A CA 1
ATOM 1562 C C . ASP A 1 201 ? -4.837 -12.018 23.286 1.00 38.06 201 ASP A C 1
ATOM 1564 O O . ASP A 1 201 ? -5.681 -12.605 23.967 1.00 38.06 201 ASP A O 1
ATOM 1568 N N . ALA A 1 202 ? -4.968 -10.718 22.978 1.00 39.16 202 ALA A N 1
ATOM 1569 C CA . ALA A 1 202 ? -6.047 -9.831 23.443 1.00 39.16 202 ALA A CA 1
ATOM 1570 C C . ALA A 1 202 ? -7.294 -9.896 22.547 1.00 39.16 202 ALA A C 1
ATOM 1572 O O . ALA A 1 202 ? -8.358 -10.268 23.039 1.00 39.16 202 ALA A O 1
ATOM 1573 N N . ILE A 1 203 ? -7.145 -9.672 21.233 1.00 41.47 203 ILE A N 1
ATOM 1574 C CA . ILE A 1 203 ? -8.226 -9.811 20.231 1.00 41.47 203 ILE A CA 1
ATOM 1575 C C . ILE A 1 203 ? -8.906 -11.190 20.369 1.00 41.47 203 ILE A C 1
ATOM 1577 O O . ILE A 1 203 ? -10.129 -11.326 20.431 1.00 41.47 203 ILE A O 1
ATOM 1581 N N . LEU A 1 204 ? -8.106 -12.249 20.559 1.00 36.56 204 LEU A N 1
ATOM 1582 C CA . LEU A 1 204 ? -8.611 -13.612 20.754 1.00 36.56 204 LEU A CA 1
ATOM 1583 C C . LEU A 1 204 ? -9.358 -13.856 22.082 1.00 36.56 204 LEU A C 1
ATOM 1585 O O . LEU A 1 204 ? -10.009 -14.903 22.214 1.00 36.56 204 LEU A O 1
ATOM 1589 N N . ALA A 1 205 ? -9.246 -12.964 23.068 1.00 39.03 205 ALA A N 1
ATOM 1590 C CA . ALA A 1 205 ? -9.895 -13.084 24.371 1.00 39.03 205 ALA A CA 1
ATOM 1591 C C . ALA A 1 205 ? -11.301 -12.466 24.382 1.00 39.03 205 ALA A C 1
ATOM 1593 O O . ALA A 1 205 ? -12.224 -13.100 24.916 1.00 39.03 205 ALA A O 1
ATOM 1594 N N . GLU A 1 206 ? -11.462 -11.292 23.767 1.00 44.03 206 GLU A N 1
ATOM 1595 C CA . GLU A 1 206 ? -12.695 -10.499 23.823 1.00 44.03 206 GLU A CA 1
ATOM 1596 C C . GLU A 1 206 ? -13.830 -11.176 23.043 1.00 44.03 206 GLU A C 1
ATOM 1598 O O . GLU A 1 206 ? -14.849 -11.547 23.641 1.00 44.03 206 GLU A O 1
ATOM 1603 N N . LEU A 1 207 ? -13.554 -11.571 21.789 1.00 41.25 207 LEU A N 1
ATOM 1604 C CA . LEU A 1 207 ? -14.417 -12.391 20.915 1.00 41.25 207 LEU A CA 1
ATOM 1605 C C . LEU A 1 207 ? -14.901 -13.719 21.544 1.00 41.25 207 LEU A C 1
ATOM 1607 O O . LEU A 1 207 ? -15.704 -14.445 20.958 1.00 41.25 207 LEU A O 1
ATOM 1611 N N . LYS A 1 208 ? -14.379 -14.127 22.712 1.00 39.72 208 LYS A N 1
ATOM 1612 C CA . LYS A 1 208 ? -14.658 -15.441 23.321 1.00 39.72 208 LYS A CA 1
ATOM 1613 C C . LYS A 1 208 ? -15.162 -15.394 24.763 1.00 39.72 208 LYS A C 1
ATOM 1615 O O . LYS A 1 208 ? -15.687 -16.413 25.222 1.00 39.72 208 LYS A O 1
ATOM 1620 N N . ASN A 1 209 ? -15.044 -14.283 25.501 1.00 36.94 209 ASN A N 1
ATOM 1621 C CA . ASN A 1 209 ? -15.465 -14.227 26.911 1.00 36.94 209 ASN A CA 1
ATOM 1622 C C . ASN A 1 209 ? -16.038 -12.875 27.352 1.00 36.94 209 ASN A C 1
ATOM 1624 O O . ASN A 1 209 ? -15.395 -12.107 28.061 1.00 36.94 209 ASN A O 1
ATOM 1628 N N . ASN A 1 210 ? -17.343 -12.730 27.126 1.00 36.94 210 ASN A N 1
ATOM 1629 C CA . ASN A 1 210 ? -18.244 -11.690 27.636 1.00 36.94 210 ASN A CA 1
ATOM 1630 C C . ASN A 1 210 ? -18.389 -11.682 29.197 1.00 36.94 210 ASN A C 1
ATOM 1632 O O . ASN A 1 210 ? -19.502 -11.691 29.731 1.00 36.94 210 ASN A O 1
ATOM 1636 N N . ASN A 1 211 ? -17.290 -11.829 29.962 1.00 40.16 211 ASN A N 1
ATOM 1637 C CA . ASN A 1 211 ? -17.224 -11.892 31.436 1.00 40.16 211 ASN A CA 1
ATOM 1638 C C . ASN A 1 211 ? -15.774 -11.845 32.009 1.00 40.16 211 ASN A C 1
ATOM 1640 O O . ASN A 1 211 ? -15.420 -12.680 32.852 1.00 40.16 211 ASN A O 1
ATOM 1644 N N . TYR A 1 212 ? -14.919 -10.885 31.629 1.00 37.16 212 TYR A N 1
ATOM 1645 C CA . TYR A 1 212 ? -13.598 -10.778 32.271 1.00 37.16 212 TYR A CA 1
ATOM 1646 C C . TYR A 1 212 ? -13.622 -10.108 33.653 1.00 37.16 212 TYR A C 1
ATOM 1648 O O . TYR A 1 212 ? -14.117 -9.005 33.866 1.00 37.16 212 TYR A O 1
ATOM 1656 N N . ASN A 1 213 ? -13.078 -10.820 34.646 1.00 27.88 213 ASN A N 1
ATOM 1657 C CA . ASN A 1 213 ? -13.003 -10.361 36.031 1.00 27.88 213 ASN A CA 1
ATOM 1658 C C . ASN A 1 213 ? -11.599 -10.589 36.605 1.00 27.88 213 ASN A C 1
ATOM 1660 O O . ASN A 1 213 ? -11.364 -11.505 37.392 1.00 27.88 213 ASN A O 1
ATOM 1664 N N . SER A 1 214 ? -10.706 -9.665 36.243 1.00 38.84 214 SER A N 1
ATOM 1665 C CA . SER A 1 214 ? -9.398 -9.401 36.856 1.00 38.84 214 SER A CA 1
ATOM 1666 C C . SER A 1 214 ? -8.255 -10.425 36.661 1.00 38.84 214 SER A C 1
ATOM 1668 O O . SER A 1 214 ? -8.287 -11.540 37.177 1.00 38.84 214 SER A O 1
ATOM 1670 N N . GLN A 1 215 ? -7.130 -9.879 36.178 1.00 34.59 215 GLN A N 1
ATOM 1671 C CA . GLN A 1 215 ? -5.718 -10.245 36.426 1.00 34.59 215 GLN A CA 1
ATOM 1672 C C . GLN A 1 215 ? -4.937 -11.119 35.411 1.00 34.59 215 GLN A C 1
ATOM 1674 O O . GLN A 1 215 ? -5.111 -12.331 35.329 1.00 34.59 215 GLN A O 1
ATOM 1679 N N . ILE A 1 216 ? -3.855 -10.482 34.928 1.00 29.83 216 ILE A N 1
ATOM 1680 C CA . ILE A 1 216 ? -2.554 -10.992 34.435 1.00 29.83 216 ILE A CA 1
ATOM 1681 C C . ILE A 1 216 ? -2.411 -11.217 32.918 1.00 29.83 216 ILE A C 1
ATOM 1683 O O . ILE A 1 216 ? -2.447 -12.348 32.450 1.00 29.83 216 ILE A O 1
ATOM 1687 N N . ILE A 1 217 ? -1.932 -10.168 32.240 1.00 28.69 217 ILE A N 1
ATOM 1688 C CA . ILE A 1 217 ? -0.491 -10.047 31.930 1.00 28.69 217 ILE A CA 1
ATOM 1689 C C . ILE A 1 217 ? 0.073 -8.721 32.481 1.00 28.69 217 ILE A C 1
ATOM 1691 O O . ILE A 1 217 ? -0.676 -7.871 32.956 1.00 28.69 217 ILE A O 1
ATOM 1695 N N . ASN A 1 218 ? 1.402 -8.604 32.588 1.00 24.62 218 ASN A N 1
ATOM 1696 C CA . ASN A 1 218 ? 2.099 -7.436 33.153 1.00 24.62 218 ASN A CA 1
ATOM 1697 C C . ASN A 1 218 ? 3.532 -7.367 32.585 1.00 24.62 218 ASN A C 1
ATOM 1699 O O . ASN A 1 218 ? 4.420 -8.059 33.107 1.00 24.62 218 ASN A O 1
ATOM 1703 N N . PRO A 1 219 ? 3.778 -6.573 31.527 1.00 33.25 219 PRO A N 1
ATOM 1704 C CA . PRO A 1 219 ? 5.119 -6.340 31.005 1.00 33.25 219 PRO A CA 1
ATOM 1705 C C . PRO A 1 219 ? 5.992 -5.652 32.065 1.00 33.25 219 PRO A C 1
ATOM 1707 O O . PRO A 1 219 ? 5.697 -4.555 32.536 1.00 33.25 219 PRO A O 1
ATOM 1710 N N . GLN A 1 220 ? 7.085 -6.296 32.481 1.00 28.59 220 GLN A N 1
ATOM 1711 C CA . GLN A 1 220 ? 7.939 -5.794 33.565 1.00 28.59 220 GLN A CA 1
ATOM 1712 C C . GLN A 1 220 ? 8.873 -4.659 33.109 1.00 28.59 220 GLN A C 1
ATOM 1714 O O . GLN A 1 220 ? 10.087 -4.842 33.016 1.00 28.59 220 GLN A O 1
ATOM 1719 N N . VAL A 1 221 ? 8.313 -3.463 32.897 1.00 27.23 221 VAL A N 1
ATOM 1720 C CA . VAL A 1 221 ? 9.057 -2.238 32.556 1.00 27.23 221 VAL A CA 1
ATOM 1721 C C . VAL A 1 221 ? 8.743 -1.114 33.549 1.00 27.23 221 VAL A C 1
ATOM 1723 O O . VAL A 1 221 ? 7.726 -0.442 33.459 1.00 27.23 221 VAL A O 1
ATOM 1726 N N . THR A 1 222 ? 9.645 -0.872 34.505 1.00 27.75 222 THR A N 1
ATOM 1727 C CA . THR A 1 222 ? 9.688 0.366 35.314 1.00 27.75 222 THR A CA 1
ATOM 1728 C C . THR A 1 222 ? 11.143 0.672 35.728 1.00 27.75 222 THR A C 1
ATOM 1730 O O . THR A 1 222 ? 11.934 -0.271 35.823 1.00 27.75 222 THR A O 1
ATOM 1733 N N . PRO A 1 223 ? 11.537 1.932 36.037 1.00 34.66 223 PRO A N 1
ATOM 1734 C CA . PRO A 1 223 ? 10.706 3.130 36.158 1.00 34.66 223 PRO A CA 1
ATOM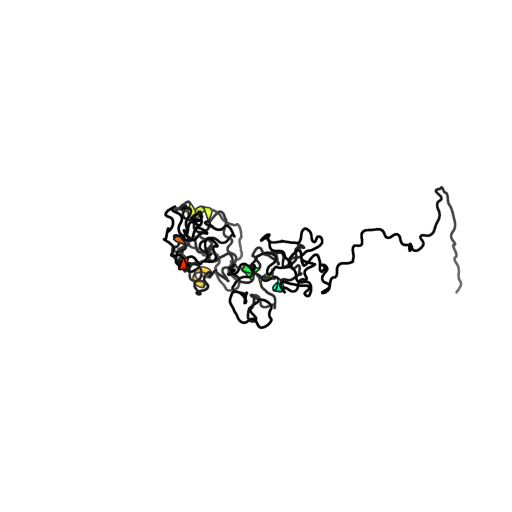 1735 C C . PRO A 1 223 ? 11.237 4.365 35.391 1.00 34.66 223 PRO A C 1
ATOM 1737 O O . PRO A 1 223 ? 12.130 5.076 35.858 1.00 34.66 223 PRO A O 1
ATOM 1740 N N . SER A 1 224 ? 10.553 4.730 34.314 1.00 28.88 224 SER A N 1
ATOM 1741 C CA . SER A 1 224 ? 10.333 6.128 33.920 1.00 28.88 224 SER A CA 1
ATOM 1742 C C . SER A 1 224 ? 8.829 6.310 33.745 1.00 28.88 224 SER A C 1
ATOM 1744 O O . SER A 1 224 ? 8.152 5.369 33.346 1.00 28.88 224 SER A O 1
ATOM 1746 N N . LYS A 1 225 ? 8.284 7.479 34.100 1.00 36.06 225 LYS A N 1
ATOM 1747 C CA . LYS A 1 225 ? 6.874 7.771 33.806 1.00 36.06 225 LYS A CA 1
ATOM 1748 C C . LYS A 1 225 ? 6.724 7.897 32.285 1.00 36.06 225 LYS A C 1
ATOM 1750 O O . LYS A 1 225 ? 7.443 8.743 31.747 1.00 36.06 225 LYS A O 1
ATOM 1755 N N . PRO A 1 226 ? 5.847 7.133 31.615 1.00 41.44 226 PRO A N 1
ATOM 1756 C CA . PRO A 1 226 ? 5.637 7.259 30.182 1.00 41.44 226 PRO A CA 1
ATOM 1757 C C . PRO A 1 226 ? 4.625 8.380 29.930 1.00 41.44 226 PRO A C 1
ATOM 1759 O O . PRO A 1 226 ? 3.506 8.154 29.493 1.00 41.44 226 PRO A O 1
ATOM 1762 N N . TYR A 1 227 ? 5.038 9.609 30.249 1.00 37.75 227 TYR A N 1
ATOM 1763 C CA . TYR A 1 227 ? 4.472 10.736 29.527 1.00 37.75 227 TYR A CA 1
ATOM 1764 C C . TYR A 1 227 ? 5.078 10.716 28.127 1.00 37.75 227 TYR A C 1
ATOM 1766 O O . TYR A 1 227 ? 6.301 10.557 28.012 1.00 37.75 227 TYR A O 1
ATOM 1774 N N . SER A 1 228 ? 4.261 10.918 27.092 1.00 51.59 228 SER A N 1
ATOM 1775 C CA . SER A 1 228 ? 4.789 11.285 25.772 1.00 51.59 228 SER A CA 1
ATOM 1776 C C . SER A 1 228 ? 5.636 12.568 25.876 1.00 51.59 228 SER A C 1
ATOM 1778 O O . SER A 1 228 ? 5.644 13.249 26.912 1.00 51.59 228 SER A O 1
ATOM 1780 N N . LYS A 1 229 ? 6.349 12.943 24.804 1.00 47.34 229 LYS A N 1
ATOM 1781 C CA . LYS A 1 229 ? 7.122 14.204 24.760 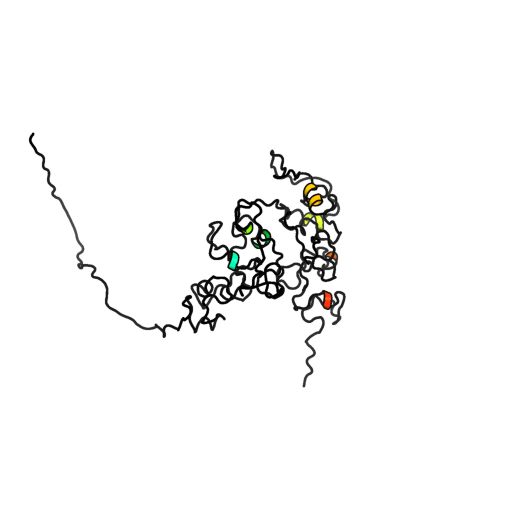1.00 47.34 229 LYS A CA 1
ATOM 1782 C C . LYS A 1 229 ? 6.242 15.430 25.092 1.00 47.34 229 LYS A C 1
ATOM 1784 O O . LYS A 1 229 ? 6.756 16.413 25.632 1.00 47.34 229 LYS A O 1
ATOM 1789 N N . ASP A 1 230 ? 4.934 15.312 24.868 1.00 54.22 230 ASP A N 1
ATOM 1790 C CA . ASP A 1 230 ? 3.924 16.370 24.957 1.00 54.22 230 ASP A CA 1
ATOM 1791 C C . ASP A 1 230 ? 3.042 16.293 26.220 1.00 54.22 230 ASP A C 1
ATOM 1793 O O . ASP A 1 230 ? 2.403 17.282 26.585 1.00 54.22 230 ASP A O 1
ATOM 1797 N N . GLY A 1 231 ? 3.088 15.177 26.963 1.00 58.78 231 GLY A N 1
ATOM 1798 C CA . GLY A 1 231 ? 2.518 15.064 28.316 1.00 58.78 231 GLY A CA 1
ATOM 1799 C C . GLY A 1 231 ? 1.331 14.112 28.501 1.00 58.78 231 GLY A C 1
ATOM 1800 O O . GLY A 1 231 ? 0.758 14.120 29.589 1.00 58.78 231 GLY A O 1
ATOM 1801 N N . ILE A 1 232 ? 0.999 13.310 27.488 1.00 59.97 232 ILE A N 1
ATOM 1802 C CA . ILE A 1 232 ? -0.074 12.289 27.463 1.00 59.97 232 ILE A CA 1
ATOM 1803 C C . ILE A 1 232 ? 0.254 11.167 28.466 1.00 59.97 232 ILE A C 1
ATOM 1805 O O . ILE A 1 232 ? 1.383 10.672 28.436 1.00 59.97 232 ILE A O 1
ATOM 1809 N N . ASP A 1 233 ? -0.660 10.771 29.362 1.00 69.44 233 ASP A N 1
ATOM 1810 C CA . ASP A 1 233 ? -0.431 9.704 30.358 1.00 69.44 233 ASP A CA 1
ATOM 1811 C C . ASP A 1 233 ? -0.748 8.311 29.780 1.00 69.44 233 ASP A C 1
ATOM 1813 O O . ASP A 1 233 ? -1.830 7.765 29.983 1.00 69.44 233 ASP A O 1
ATOM 1817 N N . LEU A 1 234 ? 0.240 7.708 29.107 1.00 68.75 234 LEU A N 1
ATOM 1818 C CA . LEU A 1 234 ? 0.175 6.376 28.477 1.00 68.75 234 LEU A CA 1
ATOM 1819 C C . LEU A 1 234 ? 0.126 5.211 29.505 1.00 68.75 234 LEU A C 1
ATOM 1821 O O . LEU A 1 234 ? 0.762 4.173 29.328 1.00 68.75 234 LEU A O 1
ATOM 1825 N N . THR A 1 235 ? -0.530 5.412 30.653 1.00 71.12 235 THR A N 1
ATOM 1826 C CA . THR A 1 235 ? -0.778 4.390 31.693 1.00 71.12 235 THR A CA 1
ATOM 1827 C C . THR A 1 235 ? -2.220 4.352 32.185 1.00 71.12 235 THR A C 1
ATOM 1829 O O . THR A 1 235 ? -2.526 3.597 33.115 1.00 71.12 235 THR A O 1
ATOM 1832 N N . LYS A 1 236 ? -3.081 5.198 31.614 1.00 81.62 236 LYS A N 1
ATOM 1833 C CA . LYS A 1 236 ? -4.508 5.241 31.892 1.00 81.62 236 LYS A CA 1
ATOM 1834 C C . LYS A 1 236 ? -5.228 4.740 30.643 1.00 81.62 236 LYS A C 1
ATOM 1836 O O . LYS A 1 236 ? -4.999 5.275 29.569 1.00 81.62 236 LYS A O 1
ATOM 1841 N N . ASP A 1 237 ? -5.969 3.674 30.858 1.00 81.62 237 ASP A N 1
ATOM 1842 C CA . ASP A 1 237 ? -6.673 2.787 29.939 1.00 81.62 237 ASP A CA 1
ATOM 1843 C C . ASP A 1 237 ? -7.751 2.154 30.866 1.00 81.62 237 ASP A C 1
ATOM 1845 O O . ASP A 1 237 ? -7.475 1.943 32.068 1.00 81.62 237 ASP A O 1
ATOM 1849 N N . GLN A 1 238 ? -9.007 2.035 30.421 1.00 87.00 238 GLN A N 1
ATOM 1850 C CA . GLN A 1 238 ? -10.175 1.968 31.325 1.00 87.00 238 GLN A CA 1
ATOM 1851 C C . GLN A 1 238 ? -11.202 0.873 30.969 1.00 87.00 238 GLN A C 1
ATOM 1853 O O . GLN A 1 238 ? -11.787 0.255 31.871 1.00 87.00 238 GLN A O 1
ATOM 1858 N N . ASP A 1 239 ? -11.356 0.626 29.683 1.00 82.69 239 ASP A N 1
ATOM 1859 C CA . ASP A 1 239 ? -11.979 -0.461 28.907 1.00 82.69 239 ASP A CA 1
ATOM 1860 C C . ASP A 1 239 ? -11.041 -1.668 28.853 1.00 82.69 239 ASP A C 1
ATOM 1862 O O . ASP A 1 239 ? -11.464 -2.755 29.258 1.00 82.69 239 ASP A O 1
ATOM 1866 N N . HIS A 1 240 ? -9.748 -1.432 28.581 1.00 80.56 240 HIS A N 1
ATOM 1867 C CA . HIS A 1 240 ? -8.661 -2.418 28.432 1.00 80.56 240 HIS A CA 1
ATOM 1868 C C . HIS A 1 240 ? -8.504 -3.042 27.033 1.00 80.56 240 HIS A C 1
ATOM 1870 O O . HIS A 1 240 ? -8.061 -4.191 26.944 1.00 80.56 240 HIS A O 1
ATOM 1876 N N . ASP A 1 241 ? -8.789 -2.291 25.961 1.00 81.88 241 ASP A N 1
ATOM 1877 C CA . ASP A 1 241 ? -8.412 -2.650 24.577 1.00 81.88 241 ASP A CA 1
ATOM 1878 C C . ASP A 1 241 ? -6.894 -2.509 24.315 1.00 81.88 241 ASP A C 1
ATOM 1880 O O . ASP A 1 241 ? -6.253 -3.431 23.800 1.00 81.88 241 ASP A O 1
ATOM 1884 N N . GLY A 1 242 ? -6.290 -1.402 24.752 1.00 79.50 242 GLY A N 1
ATOM 1885 C CA . GLY A 1 242 ? -4.887 -1.050 24.535 1.00 79.50 242 GLY A CA 1
ATOM 1886 C C . GLY A 1 242 ? -4.633 0.434 24.233 1.00 79.50 242 GLY A C 1
ATOM 1887 O O . GLY A 1 242 ? -3.481 0.871 24.353 1.00 79.50 242 GLY A O 1
ATOM 1888 N N . ILE A 1 243 ? -5.665 1.209 23.888 1.00 80.69 243 ILE A N 1
ATOM 1889 C CA . ILE A 1 243 ? -5.598 2.654 23.665 1.00 80.69 243 ILE A CA 1
ATOM 1890 C C . ILE A 1 243 ? -5.569 3.374 25.029 1.00 80.69 243 ILE A C 1
ATOM 1892 O O . ILE A 1 243 ? -6.264 2.992 25.968 1.00 80.69 243 ILE A O 1
ATOM 1896 N N . PRO A 1 244 ? -4.738 4.416 25.216 1.00 84.50 244 PRO A N 1
ATOM 1897 C CA . PRO A 1 244 ? -4.787 5.220 26.437 1.00 84.50 244 PRO A CA 1
ATOM 1898 C C . PRO A 1 244 ? -5.895 6.288 26.413 1.00 84.50 244 PRO A C 1
ATOM 1900 O O . PRO A 1 244 ? -5.987 7.035 25.442 1.00 84.50 244 PRO A O 1
ATOM 1903 N N . ASP A 1 245 ? -6.583 6.527 27.540 1.00 80.06 245 ASP A N 1
ATOM 1904 C CA . ASP A 1 245 ? -7.680 7.516 27.655 1.00 80.06 245 ASP A CA 1
ATOM 1905 C C . ASP A 1 245 ? -7.307 8.943 27.198 1.00 80.06 245 ASP A C 1
ATOM 1907 O O . ASP A 1 245 ? -8.166 9.721 26.786 1.00 80.06 245 ASP A O 1
ATOM 1911 N N . ASP A 1 246 ? -6.036 9.344 27.325 1.00 83.81 246 ASP A N 1
ATOM 1912 C CA . ASP A 1 246 ? -5.569 10.667 26.877 1.00 83.81 246 ASP A CA 1
ATOM 1913 C C . ASP A 1 246 ? -5.377 10.743 25.335 1.00 83.81 246 ASP A C 1
ATOM 1915 O O . ASP A 1 246 ? -5.224 11.848 24.806 1.00 83.81 246 ASP A O 1
ATOM 1919 N N . ILE A 1 247 ? -5.364 9.603 24.628 1.00 83.38 247 ILE A N 1
ATOM 1920 C CA . ILE A 1 247 ? -5.348 9.478 23.158 1.00 83.38 247 ILE A CA 1
ATOM 1921 C C . ILE A 1 247 ? -6.768 9.361 22.601 1.00 83.38 247 ILE A C 1
ATOM 1923 O O . ILE A 1 247 ? -7.106 10.091 21.676 1.00 83.38 247 ILE A O 1
ATOM 1927 N N . GLU A 1 248 ? -7.619 8.536 23.199 1.00 89.25 248 GLU A N 1
ATOM 1928 C CA . GLU A 1 248 ? -9.041 8.431 22.838 1.00 89.25 248 GLU A CA 1
ATOM 1929 C C . GLU A 1 248 ? -9.727 9.812 22.854 1.00 89.25 248 GLU A C 1
ATOM 1931 O O . GLU A 1 248 ? -10.297 10.278 21.870 1.00 89.25 248 GLU A O 1
ATOM 1936 N N . ILE A 1 249 ? -9.502 10.586 23.927 1.00 86.94 249 ILE A N 1
ATOM 1937 C CA . ILE A 1 249 ? -9.970 11.981 24.069 1.00 86.94 249 ILE A CA 1
ATOM 1938 C C . ILE A 1 249 ? -9.367 12.943 23.014 1.00 86.94 249 ILE A C 1
ATOM 1940 O O . ILE A 1 249 ? -9.894 14.045 22.819 1.00 86.94 249 ILE A O 1
ATOM 1944 N N . LYS A 1 250 ? -8.248 12.582 22.369 1.00 87.44 250 LYS A N 1
ATOM 1945 C CA . LYS A 1 250 ? -7.585 13.354 21.297 1.00 87.44 250 LYS A CA 1
ATOM 1946 C C . LYS A 1 250 ? -8.209 13.050 19.928 1.00 87.44 250 LYS A C 1
ATOM 1948 O O . LYS A 1 250 ? -8.339 13.999 19.156 1.00 87.44 250 LYS A O 1
ATOM 1953 N N . ILE A 1 251 ? -8.555 11.793 19.647 1.00 86.19 251 ILE A N 1
ATOM 1954 C CA . ILE A 1 251 ? -9.085 11.338 18.348 1.00 86.19 251 ILE A CA 1
ATOM 1955 C C . ILE A 1 251 ? -10.618 11.437 18.284 1.00 86.19 251 ILE A C 1
ATOM 1957 O O . ILE A 1 251 ? -11.133 12.120 17.405 1.00 86.19 251 ILE A O 1
ATOM 1961 N N . GLY A 1 252 ? -11.342 10.926 19.287 1.00 90.25 252 GLY A N 1
ATOM 1962 C CA . GLY A 1 252 ? -12.791 11.124 19.425 1.00 90.25 252 GLY A CA 1
ATOM 1963 C C . GLY A 1 252 ? -13.543 10.051 20.218 1.00 90.25 252 GLY A C 1
ATOM 1964 O O . GLY A 1 252 ? -14.639 10.350 20.701 1.00 90.25 252 GLY A O 1
ATOM 1965 N N . THR A 1 253 ? -12.946 8.869 20.381 1.00 93.44 253 THR A N 1
ATOM 1966 C CA . THR A 1 253 ? -13.525 7.664 20.998 1.00 93.44 253 THR A CA 1
ATOM 1967 C C . THR A 1 253 ? -13.881 7.824 22.488 1.00 93.44 253 THR A C 1
ATOM 1969 O O . THR A 1 253 ? -13.508 8.821 23.127 1.00 93.44 253 THR A O 1
ATOM 1972 N N . ASP A 1 254 ? -14.688 6.912 23.055 1.00 91.31 254 ASP A N 1
ATOM 1973 C CA . ASP A 1 254 ? -15.141 6.986 24.459 1.00 91.31 254 ASP A CA 1
ATOM 1974 C C . ASP A 1 254 ? -14.291 6.103 25.400 1.00 91.31 254 ASP A C 1
ATOM 1976 O O . ASP A 1 254 ? -14.527 4.900 25.383 1.00 91.31 254 ASP A O 1
ATOM 1980 N N . PRO A 1 255 ? -13.497 6.675 26.349 1.00 90.88 255 PRO A N 1
ATOM 1981 C CA . PRO A 1 255 ? -12.595 5.970 27.295 1.00 90.88 255 PRO A CA 1
ATOM 1982 C C . PRO A 1 255 ? -13.240 5.075 28.350 1.00 90.88 255 PRO A C 1
ATOM 1984 O O . PRO A 1 255 ? -12.926 5.141 29.548 1.00 90.88 255 PRO A O 1
ATOM 1987 N N . ARG A 1 256 ? -14.293 4.372 27.959 1.00 90.56 256 ARG A N 1
ATOM 1988 C CA . ARG A 1 256 ? -15.093 3.414 28.714 1.00 90.56 256 ARG A CA 1
ATOM 1989 C C . ARG A 1 256 ? -15.702 2.334 27.795 1.00 90.56 256 ARG A C 1
ATOM 1991 O O . ARG A 1 256 ? -16.557 1.599 28.311 1.00 90.56 256 ARG A O 1
ATOM 1998 N N . HIS A 1 257 ? -15.397 2.305 26.494 1.00 89.38 257 HIS A N 1
ATOM 1999 C CA . HIS A 1 257 ? -16.019 1.437 25.493 1.00 89.38 257 HIS A CA 1
ATOM 2000 C C . HIS A 1 257 ? -15.021 1.096 24.364 1.00 89.38 257 HIS A C 1
ATOM 2002 O O . HIS A 1 257 ? -14.634 2.008 23.653 1.00 89.38 257 HIS A O 1
ATOM 2008 N N . PRO A 1 258 ? -14.633 -0.181 24.192 1.00 89.25 258 PRO A N 1
ATOM 2009 C CA . PRO A 1 258 ? -13.604 -0.605 23.235 1.00 89.25 258 PRO A CA 1
ATOM 2010 C C . PRO A 1 258 ? -14.198 -0.946 21.852 1.00 89.25 258 PRO A C 1
ATOM 2012 O O . PRO A 1 258 ? -13.900 -2.019 21.340 1.00 89.25 258 PRO A O 1
ATOM 2015 N N . ASP A 1 259 ? -15.197 -0.175 21.410 1.00 93.31 259 ASP A N 1
ATOM 2016 C CA . ASP A 1 259 ? -16.179 -0.482 20.340 1.00 93.31 259 ASP A CA 1
ATOM 2017 C C . ASP A 1 259 ? -17.145 0.736 20.263 1.00 93.31 259 ASP A C 1
ATOM 2019 O O . ASP A 1 259 ? -18.266 0.686 20.783 1.00 93.31 259 ASP A O 1
ATOM 2023 N N . THR A 1 260 ? -16.651 1.926 19.894 1.00 95.00 260 THR A N 1
ATOM 2024 C CA . THR A 1 260 ? -17.249 3.237 20.259 1.00 95.00 260 THR A CA 1
ATOM 2025 C C . THR A 1 260 ? -18.641 3.480 19.646 1.00 95.00 260 THR A C 1
ATOM 2027 O O . THR A 1 260 ? -19.568 3.929 20.337 1.00 95.00 260 THR A O 1
ATOM 2030 N N . ASP A 1 261 ? -18.791 3.175 18.370 1.00 94.44 261 ASP A N 1
ATOM 2031 C CA . ASP A 1 261 ? -19.974 3.232 17.492 1.00 94.44 261 ASP A CA 1
ATOM 2032 C C . ASP A 1 261 ? -20.913 2.014 17.659 1.00 94.44 261 ASP A C 1
ATOM 2034 O O . ASP A 1 261 ? -22.136 2.146 17.521 1.00 94.44 261 ASP A O 1
ATOM 2038 N N . ASN A 1 262 ? -20.373 0.887 18.140 1.00 94.44 262 ASN A N 1
ATOM 2039 C CA . ASN A 1 262 ? -21.032 -0.401 18.382 1.00 94.44 262 ASN A CA 1
ATOM 2040 C C . ASN A 1 262 ? -21.240 -1.239 17.104 1.00 94.44 262 ASN A C 1
ATOM 2042 O O . ASN A 1 262 ? -22.301 -1.870 16.941 1.00 94.44 262 ASN A O 1
ATOM 2046 N N . ASP A 1 263 ? -20.308 -1.206 16.157 1.00 95.00 263 ASP A N 1
ATOM 2047 C CA . ASP A 1 263 ? -20.341 -2.022 14.949 1.00 95.00 263 ASP A CA 1
ATOM 2048 C C . ASP A 1 263 ? -20.052 -3.523 15.269 1.00 95.00 263 ASP A C 1
ATOM 2050 O O . ASP A 1 263 ? -20.968 -4.350 15.126 1.00 95.00 263 ASP A O 1
ATOM 2054 N N . ARG A 1 264 ? -18.873 -3.862 15.814 1.00 93.06 264 ARG A N 1
ATOM 2055 C CA . ARG A 1 264 ? -18.300 -5.172 16.209 1.00 93.06 264 ARG A CA 1
ATOM 2056 C C . ARG A 1 264 ? -16.779 -5.213 16.002 1.00 93.06 264 ARG A C 1
ATOM 2058 O O . ARG A 1 264 ? -16.158 -6.133 16.556 1.00 93.06 264 ARG A O 1
ATOM 2065 N N . VAL A 1 265 ? -16.197 -4.311 15.219 1.00 90.62 265 VAL A N 1
ATOM 2066 C CA . VAL A 1 265 ? -14.763 -4.035 15.259 1.00 90.62 265 VAL A CA 1
ATOM 2067 C C . VAL A 1 265 ? -14.468 -3.279 16.582 1.00 90.62 265 VAL A C 1
ATOM 2069 O O . VAL A 1 265 ? -15.376 -2.711 17.190 1.00 90.62 265 VAL A O 1
ATOM 2072 N N . PRO A 1 266 ? -13.285 -3.438 17.203 1.00 91.69 266 PRO A N 1
ATOM 2073 C CA . PRO A 1 266 ? -12.955 -2.722 18.433 1.00 91.69 266 PRO A CA 1
ATOM 2074 C C . PRO A 1 266 ? -11.887 -1.657 18.196 1.00 91.69 266 PRO A C 1
ATOM 2076 O O . PRO A 1 266 ? -10.782 -2.058 17.824 1.00 91.69 266 PRO A O 1
ATOM 2079 N N . ASP A 1 267 ? -12.150 -0.393 18.581 1.00 88.88 267 ASP A N 1
ATOM 2080 C CA . ASP A 1 267 ? -11.409 0.853 18.262 1.00 88.88 267 ASP A CA 1
ATOM 2081 C C . ASP A 1 267 ? -9.892 0.689 18.002 1.00 88.88 267 ASP A C 1
ATOM 2083 O O . ASP A 1 267 ? -9.288 1.334 17.148 1.00 88.88 267 ASP A O 1
ATOM 2087 N N . ALA A 1 268 ? -9.229 -0.152 18.801 1.00 85.38 268 ALA A N 1
ATOM 2088 C CA . ALA A 1 268 ? -7.811 -0.479 18.699 1.00 85.38 268 ALA A CA 1
ATOM 2089 C C . ALA A 1 268 ? -7.404 -1.233 17.413 1.00 85.38 268 ALA A C 1
ATOM 2091 O O . ALA A 1 268 ? -6.205 -1.448 17.230 1.00 85.38 268 ALA A O 1
ATOM 2092 N N . ILE A 1 269 ? -8.352 -1.671 16.578 1.00 86.06 269 ILE A N 1
ATOM 2093 C CA . ILE A 1 269 ? -8.127 -2.229 15.240 1.00 86.06 269 ILE A CA 1
ATOM 2094 C C . ILE A 1 269 ? -8.301 -1.118 14.199 1.00 86.06 269 ILE A C 1
ATOM 2096 O O . ILE A 1 269 ? -7.328 -0.821 13.513 1.00 86.06 269 ILE A O 1
ATOM 2100 N N . GLU A 1 270 ? -9.454 -0.442 14.160 1.00 90.94 270 GLU A N 1
ATOM 2101 C CA . GLU A 1 270 ? -9.756 0.664 13.227 1.00 90.94 270 GLU A CA 1
ATOM 2102 C C . GLU A 1 270 ? -8.794 1.863 13.328 1.00 90.94 270 GLU A C 1
ATOM 2104 O O . GLU A 1 270 ? -8.521 2.561 12.360 1.00 90.94 270 GLU A O 1
ATOM 2109 N N . ILE A 1 271 ? -8.231 2.147 14.506 1.00 87.31 271 ILE A N 1
ATOM 2110 C CA . ILE A 1 271 ? -7.225 3.218 14.658 1.00 87.31 271 ILE A CA 1
ATOM 2111 C C . ILE A 1 271 ? -5.866 2.827 14.034 1.00 87.31 271 ILE A C 1
ATOM 2113 O O . ILE A 1 271 ? -4.952 3.658 13.961 1.00 87.31 271 ILE A O 1
ATOM 2117 N N . GLY A 1 272 ? -5.709 1.574 13.600 1.00 77.44 272 GLY A N 1
ATOM 2118 C CA . GLY A 1 272 ? -4.469 1.024 13.071 1.00 77.44 272 GLY A CA 1
ATOM 2119 C C . GLY A 1 272 ? -3.325 1.032 14.097 1.00 77.44 272 GLY A C 1
ATOM 2120 O O . GLY A 1 272 ? -3.496 1.356 15.282 1.00 77.44 272 GLY A O 1
ATOM 2121 N N . PRO A 1 273 ? -2.089 0.705 13.685 1.00 69.25 273 PRO A N 1
ATOM 2122 C CA . PRO A 1 273 ? -0.945 0.770 14.589 1.00 69.25 273 PRO A CA 1
ATOM 2123 C C . PRO A 1 273 ? -0.540 2.209 14.949 1.00 69.25 273 PRO A C 1
ATOM 2125 O O . PRO A 1 273 ? 0.180 2.402 15.940 1.00 69.25 273 PRO A O 1
ATOM 2128 N N . ILE A 1 274 ? -0.992 3.221 14.197 1.00 67.19 274 ILE A N 1
ATOM 2129 C CA . ILE A 1 274 ? -0.517 4.609 14.262 1.00 67.19 274 ILE A CA 1
ATOM 2130 C C . ILE A 1 274 ? -1.610 5.556 14.783 1.00 67.19 274 ILE A C 1
ATOM 2132 O O . ILE A 1 274 ? -2.243 6.298 14.046 1.00 67.19 274 ILE A O 1
ATOM 2136 N N . MET A 1 275 ? -1.702 5.716 16.107 1.00 71.81 275 MET A N 1
ATOM 2137 C CA . MET A 1 275 ? -2.614 6.685 16.761 1.00 71.81 275 MET A CA 1
ATOM 2138 C C . MET A 1 275 ? -2.354 8.184 16.436 1.00 71.81 275 MET A C 1
ATOM 2140 O O . MET A 1 275 ? -2.918 9.089 17.067 1.00 71.81 275 MET A O 1
ATOM 2144 N N . GLU A 1 276 ? -1.440 8.482 15.511 1.00 70.56 276 GLU A N 1
ATOM 2145 C CA . GLU A 1 276 ? -1.197 9.801 14.923 1.00 70.56 276 GLU A CA 1
ATOM 2146 C C . GLU A 1 276 ? -1.892 9.998 13.560 1.00 70.56 276 GLU A C 1
ATOM 2148 O O . GLU A 1 276 ? -2.188 11.152 13.243 1.00 70.56 276 GLU A O 1
ATOM 2153 N N . TYR A 1 277 ? -2.165 8.904 12.840 1.00 73.88 277 TYR A N 1
ATOM 2154 C CA . TYR A 1 277 ? -2.839 8.762 11.543 1.00 73.88 277 TYR A CA 1
ATOM 2155 C C . TYR A 1 277 ? -3.841 7.586 11.682 1.00 73.88 277 TYR A C 1
ATOM 2157 O O . TYR A 1 277 ? -3.542 6.485 11.236 1.00 73.88 277 TYR A O 1
ATOM 2165 N N . PRO A 1 278 ? -4.951 7.761 12.427 1.00 84.81 278 PRO A N 1
ATOM 2166 C CA . PRO A 1 278 ? -6.024 6.761 12.450 1.00 84.81 278 PRO A CA 1
ATOM 2167 C C . PRO A 1 278 ? -6.602 6.567 11.041 1.00 84.81 278 PRO A C 1
ATOM 2169 O O . PRO A 1 278 ? -6.565 7.517 10.256 1.00 84.81 278 PRO A O 1
ATOM 2172 N N . GLN A 1 279 ? -7.136 5.376 10.762 1.00 85.69 279 GLN A N 1
ATOM 2173 C CA . GLN A 1 279 ? -7.786 5.054 9.491 1.00 85.69 279 GLN A CA 1
ATOM 2174 C C . GLN A 1 279 ? -9.055 5.915 9.290 1.00 85.69 279 GLN A C 1
ATOM 2176 O O . GLN A 1 279 ? -9.641 6.388 10.267 1.00 85.69 279 GLN A O 1
ATOM 2181 N N . ASP A 1 280 ? -9.375 6.221 8.033 1.00 87.75 280 ASP A N 1
ATOM 2182 C CA . ASP A 1 280 ? -10.442 7.125 7.551 1.00 87.75 280 ASP A CA 1
ATOM 2183 C C . ASP A 1 280 ? -10.795 6.611 6.138 1.00 87.75 280 ASP A C 1
ATOM 2185 O O . ASP A 1 280 ? -10.463 7.251 5.139 1.00 87.75 280 ASP A O 1
ATOM 2189 N N . THR A 1 281 ? -11.288 5.365 6.056 1.00 89.06 281 THR A N 1
ATOM 2190 C CA . THR A 1 281 ? -11.269 4.532 4.834 1.00 89.06 281 THR A CA 1
ATOM 2191 C C . THR A 1 281 ? -12.030 5.178 3.664 1.00 89.06 281 THR A C 1
ATOM 2193 O O . THR A 1 281 ? -11.424 5.431 2.620 1.00 89.06 281 THR A O 1
ATOM 2196 N N . ASP A 1 282 ? -13.297 5.587 3.821 1.00 85.38 282 ASP A N 1
ATOM 2197 C CA . ASP A 1 282 ? -14.031 6.320 2.760 1.00 85.38 282 ASP A CA 1
ATOM 2198 C C . ASP A 1 282 ? -13.539 7.769 2.507 1.00 85.38 282 ASP A C 1
ATOM 2200 O O . ASP A 1 282 ? -13.893 8.389 1.495 1.00 85.38 282 ASP A O 1
ATOM 2204 N N . HIS A 1 283 ? -12.708 8.313 3.402 1.00 83.75 283 HIS A N 1
ATOM 2205 C CA . HIS A 1 283 ? -12.212 9.691 3.411 1.00 83.75 283 HIS A CA 1
ATOM 2206 C C . HIS A 1 283 ? -13.277 10.816 3.600 1.00 83.75 283 HIS A C 1
ATOM 2208 O O . HIS A 1 283 ? -13.034 11.968 3.194 1.00 83.75 283 HIS A O 1
ATOM 2214 N N . ASP A 1 284 ? -14.437 10.577 4.240 1.00 85.06 284 ASP A N 1
ATOM 2215 C CA . ASP A 1 284 ? -15.380 11.633 4.689 1.00 85.06 284 ASP A CA 1
ATOM 2216 C C . ASP A 1 284 ? -14.696 12.636 5.640 1.00 85.06 284 ASP A C 1
ATOM 2218 O O . ASP A 1 284 ? -14.993 13.846 5.622 1.00 85.06 284 ASP A O 1
ATOM 2222 N N . GLY A 1 285 ? -13.735 12.158 6.440 1.00 87.38 285 GLY A N 1
ATOM 2223 C CA . GLY A 1 285 ? -13.175 12.865 7.590 1.00 87.38 285 GLY A CA 1
ATOM 2224 C C . GLY A 1 285 ? -13.784 12.433 8.929 1.00 87.38 285 GLY A C 1
ATOM 2225 O O . GLY A 1 285 ? -13.713 13.198 9.909 1.00 87.38 285 GLY A O 1
ATOM 2226 N N . ILE A 1 286 ? -14.397 11.249 8.961 1.00 90.69 286 ILE A N 1
ATOM 2227 C CA . ILE A 1 286 ? -14.717 10.454 10.148 1.00 90.69 286 ILE A CA 1
ATOM 2228 C C . ILE A 1 286 ? -13.750 9.267 10.119 1.00 90.69 286 ILE A C 1
ATOM 2230 O O . ILE A 1 286 ? -13.561 8.655 9.083 1.00 90.69 286 ILE A O 1
ATOM 2234 N N . ILE A 1 287 ? -13.103 8.980 11.248 1.00 92.81 287 ILE A N 1
ATOM 2235 C CA . ILE A 1 287 ? -12.213 7.815 11.342 1.00 92.81 287 ILE A CA 1
ATOM 2236 C C . ILE A 1 287 ? -13.055 6.555 11.515 1.00 92.81 287 ILE A C 1
ATOM 2238 O O . ILE A 1 287 ? -14.066 6.646 12.211 1.00 92.81 287 ILE A O 1
ATOM 2242 N N . ASP A 1 288 ? -12.602 5.421 10.983 1.00 94.50 288 ASP A N 1
ATOM 2243 C CA . ASP A 1 288 ? -13.273 4.109 11.024 1.00 94.50 288 ASP A CA 1
ATOM 2244 C C . ASP A 1 288 ? -13.916 3.846 12.413 1.00 94.50 288 ASP A C 1
ATOM 2246 O O . ASP A 1 288 ? -15.134 3.745 12.523 1.00 94.50 288 ASP A O 1
ATOM 2250 N N . ALA A 1 289 ? -13.134 3.997 13.499 1.00 94.75 289 ALA A N 1
ATOM 2251 C CA . ALA A 1 289 ? -13.536 3.892 14.923 1.00 94.75 289 ALA A CA 1
ATOM 2252 C C . ALA A 1 289 ? -14.578 4.922 15.444 1.00 94.75 289 ALA A C 1
ATOM 2254 O O . ALA A 1 289 ? -14.625 5.232 16.645 1.00 94.75 289 ALA A O 1
ATOM 2255 N N . LEU A 1 290 ? -15.302 5.598 14.552 1.00 96.12 290 LEU A N 1
ATOM 2256 C CA . LEU A 1 290 ? -16.355 6.578 14.819 1.00 96.12 290 LEU A CA 1
ATOM 2257 C C . LEU A 1 290 ? -17.504 6.544 13.787 1.00 96.12 290 LEU A C 1
ATOM 2259 O O . LEU A 1 290 ? -18.457 7.317 13.985 1.00 96.12 290 LEU A O 1
ATOM 2263 N N . ASP A 1 291 ? -17.439 5.720 12.734 1.00 97.06 291 ASP A N 1
ATOM 2264 C CA . ASP A 1 291 ? -18.545 5.504 11.787 1.00 97.06 291 ASP A CA 1
ATOM 2265 C C . ASP A 1 291 ? -19.302 4.185 12.072 1.00 97.06 291 ASP A C 1
ATOM 2267 O O . ASP A 1 291 ? -19.148 3.592 13.134 1.00 97.06 291 ASP A O 1
ATOM 2271 N N . GLU A 1 292 ? -20.233 3.772 11.210 1.00 96.69 292 GLU A N 1
ATOM 2272 C CA . GLU A 1 292 ? -20.907 2.461 11.286 1.00 96.69 292 GLU A CA 1
ATOM 2273 C C . GLU A 1 292 ? -20.881 1.714 9.921 1.00 96.69 292 GLU A C 1
ATOM 2275 O O . GLU A 1 292 ? -21.660 0.772 9.750 1.00 96.69 292 GLU A O 1
ATOM 2280 N N . ASP A 1 293 ? -20.088 2.208 8.957 1.00 96.06 293 ASP A N 1
ATOM 2281 C CA . ASP A 1 293 ? -20.214 2.110 7.480 1.00 96.06 293 ASP A CA 1
ATOM 2282 C C . ASP A 1 293 ? -18.846 2.564 6.868 1.00 96.06 293 ASP A C 1
ATOM 2284 O O . ASP A 1 293 ? -18.780 3.577 6.173 1.00 96.06 293 ASP A O 1
ATOM 2288 N N . ASP A 1 294 ? -17.725 1.939 7.272 1.00 95.38 294 ASP A N 1
ATOM 2289 C CA . ASP A 1 294 ? -16.347 2.504 7.229 1.00 95.38 294 ASP A CA 1
ATOM 2290 C C . ASP A 1 294 ? -15.849 2.923 5.821 1.00 95.38 294 ASP A C 1
ATOM 2292 O O . ASP A 1 294 ? -15.079 3.877 5.679 1.00 95.38 294 ASP A O 1
ATOM 2296 N N . ASP A 1 295 ? -16.315 2.242 4.775 1.00 93.50 295 ASP A N 1
ATOM 2297 C CA . ASP A 1 295 ? -16.013 2.467 3.352 1.00 93.50 295 ASP A CA 1
ATOM 2298 C C . ASP A 1 295 ? -17.135 3.235 2.594 1.00 93.50 295 ASP A C 1
ATOM 2300 O O . ASP A 1 295 ? -17.053 3.535 1.390 1.00 93.50 295 ASP A O 1
ATOM 2304 N N . ASN A 1 296 ? -18.225 3.534 3.310 1.00 93.62 296 ASN A N 1
ATOM 2305 C CA . ASN A 1 296 ? -19.494 4.068 2.828 1.00 93.62 296 ASN A CA 1
ATOM 2306 C C . ASN A 1 296 ? -20.077 3.331 1.594 1.00 93.62 296 ASN A C 1
ATOM 2308 O O . ASN A 1 296 ? -20.579 3.962 0.642 1.00 93.62 296 ASN A O 1
ATOM 2312 N N . ASP A 1 297 ? -20.038 1.995 1.545 1.00 92.12 297 ASP A N 1
ATOM 2313 C CA . ASP A 1 297 ? -20.816 1.182 0.593 1.00 92.12 297 ASP A CA 1
ATOM 2314 C C . ASP A 1 297 ? -22.319 1.078 0.920 1.00 92.12 297 ASP A C 1
ATOM 2316 O O . ASP A 1 297 ? -23.140 0.849 0.020 1.00 92.12 297 ASP A O 1
ATOM 2320 N N . GLY A 1 298 ? -22.725 1.388 2.153 1.00 91.31 298 GLY A N 1
ATOM 2321 C CA . GLY A 1 298 ? -24.120 1.386 2.585 1.00 91.31 298 GLY A CA 1
ATOM 2322 C C . GLY A 1 298 ? -24.700 0.007 2.929 1.00 91.31 298 GLY A C 1
ATOM 2323 O O . GLY A 1 298 ? -25.927 -0.109 3.122 1.00 91.31 298 GLY A O 1
ATOM 2324 N N . ILE A 1 299 ? -23.858 -1.021 3.035 1.00 92.44 299 ILE A N 1
ATOM 2325 C CA . ILE A 1 299 ? -23.947 -2.019 4.102 1.00 92.44 299 ILE A CA 1
ATOM 2326 C C . ILE A 1 299 ? -23.505 -1.312 5.407 1.00 92.44 299 ILE A C 1
ATOM 2328 O O . ILE A 1 299 ? -23.708 -0.116 5.564 1.00 92.44 299 ILE A O 1
ATOM 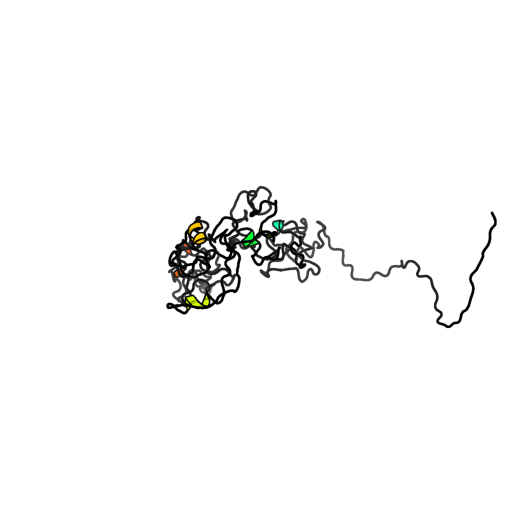2332 N N . LEU A 1 300 ? -23.130 -2.034 6.445 1.00 95.06 300 LEU A N 1
ATOM 2333 C CA . LEU A 1 300 ? -22.718 -1.470 7.728 1.00 95.06 300 LEU A CA 1
ATOM 2334 C C . LEU A 1 300 ? -21.752 -2.506 8.253 1.00 95.06 300 LEU A C 1
ATOM 2336 O O . LEU A 1 300 ? -22.224 -3.631 8.438 1.00 95.06 300 LEU A O 1
ATOM 2340 N N . THR A 1 301 ? -20.522 -2.138 8.597 1.00 95.81 301 THR A N 1
ATOM 2341 C CA . THR A 1 301 ? -19.411 -3.011 9.030 1.00 95.81 301 THR A CA 1
ATOM 2342 C C . THR A 1 301 ? -19.869 -4.228 9.846 1.00 95.81 301 THR A C 1
ATOM 2344 O O . THR A 1 301 ? -19.504 -5.384 9.630 1.00 95.81 301 THR A O 1
ATOM 2347 N N . ARG A 1 302 ? -20.809 -4.001 10.768 1.00 93.88 302 ARG A N 1
ATOM 2348 C CA . ARG A 1 302 ? -21.437 -5.041 11.590 1.00 93.88 302 ARG A CA 1
ATOM 2349 C C . ARG A 1 302 ? -22.165 -6.167 10.841 1.00 93.88 302 ARG A C 1
ATOM 2351 O O . ARG A 1 302 ? -22.276 -7.270 11.373 1.00 93.88 302 ARG A O 1
ATOM 2358 N N . ASP A 1 303 ? -22.801 -5.917 9.712 1.00 93.19 303 ASP A N 1
ATOM 2359 C CA . ASP A 1 303 ? -23.610 -6.886 8.971 1.00 93.19 303 ASP A CA 1
ATOM 2360 C C . ASP A 1 303 ? -22.812 -7.580 7.840 1.00 93.19 303 ASP A C 1
ATOM 2362 O O . ASP A 1 303 ? -23.266 -8.632 7.370 1.00 93.19 303 ASP A O 1
ATOM 2366 N N . GLU A 1 304 ? -21.586 -7.123 7.545 1.00 93.19 304 GLU A N 1
ATOM 2367 C CA . GLU A 1 304 ? -20.531 -7.818 6.773 1.00 93.19 304 GLU A CA 1
ATOM 2368 C C . GLU A 1 304 ? -19.852 -8.927 7.592 1.00 93.19 304 GLU A C 1
ATOM 2370 O O . GLU A 1 304 ? -18.658 -8.979 7.861 1.00 93.19 304 GLU A O 1
ATOM 2375 N N . ASP A 1 305 ? -20.686 -9.871 8.006 1.00 91.81 305 ASP A N 1
ATOM 2376 C CA . ASP A 1 305 ? -20.303 -11.132 8.638 1.00 91.81 305 ASP A CA 1
ATOM 2377 C C . ASP A 1 305 ? -20.875 -12.263 7.755 1.00 91.81 305 ASP A C 1
ATOM 2379 O O . ASP A 1 305 ? -21.799 -12.974 8.184 1.00 91.81 305 ASP A O 1
ATOM 2383 N N . PRO A 1 306 ? -20.453 -12.400 6.472 1.00 90.12 306 PRO A N 1
ATOM 2384 C CA . PRO A 1 306 ? -21.011 -13.383 5.543 1.00 90.12 306 PRO A CA 1
ATOM 2385 C C . PRO A 1 306 ? -20.849 -14.823 6.048 1.00 90.12 306 PRO A C 1
ATOM 2387 O O . PRO A 1 306 ? -21.773 -15.637 5.875 1.00 90.12 306 PRO A O 1
ATOM 2390 N N . ASN A 1 307 ? -19.755 -15.152 6.753 1.00 89.25 307 ASN A N 1
ATOM 2391 C CA . ASN A 1 307 ? -19.583 -16.484 7.344 1.00 89.25 307 ASN A CA 1
ATOM 2392 C C . ASN A 1 307 ? -20.443 -16.714 8.613 1.00 89.25 307 ASN A C 1
ATOM 2394 O O . ASN A 1 307 ? -20.842 -17.858 8.890 1.00 89.25 307 ASN A O 1
ATOM 2398 N N . ARG A 1 308 ? -20.832 -15.636 9.311 1.00 89.94 308 ARG A N 1
ATOM 2399 C CA . ARG A 1 308 ? -21.700 -15.608 10.505 1.00 89.94 308 ARG A CA 1
ATOM 2400 C C . ARG A 1 308 ? -21.088 -16.219 11.764 1.00 89.94 308 ARG A C 1
ATOM 2402 O O . ARG A 1 308 ? -21.790 -16.925 12.510 1.00 89.94 308 ARG A O 1
ATOM 2409 N N . ASP A 1 309 ? -19.807 -15.950 12.018 1.00 90.56 309 ASP A N 1
ATOM 2410 C CA . ASP A 1 309 ? -19.164 -16.211 13.314 1.00 90.56 309 ASP A CA 1
ATOM 2411 C C . ASP A 1 309 ? -19.136 -14.992 14.256 1.00 90.56 309 ASP A C 1
ATOM 2413 O O . ASP A 1 309 ? -19.085 -15.191 15.480 1.00 90.56 309 ASP A O 1
ATOM 2417 N N . GLY A 1 310 ? -19.359 -13.786 13.717 1.00 88.44 310 GLY A N 1
ATOM 2418 C CA . GLY A 1 310 ? -19.569 -12.544 14.459 1.00 88.44 310 GLY A CA 1
ATOM 2419 C C . GLY A 1 310 ? -18.369 -11.598 14.505 1.00 88.44 310 GLY A C 1
ATOM 2420 O O . GLY A 1 310 ? -18.254 -10.882 15.500 1.00 88.44 310 GLY A O 1
ATOM 2421 N N . SER A 1 311 ? -17.489 -11.620 13.498 1.00 89.94 311 SER A N 1
ATOM 2422 C CA . SER A 1 311 ? -16.229 -10.861 13.463 1.00 89.94 311 SER A CA 1
ATOM 2423 C C . SER A 1 311 ? -15.899 -10.387 12.030 1.00 89.94 311 SER A C 1
ATOM 2425 O O . SER A 1 311 ? -15.186 -11.113 11.339 1.00 89.94 311 SER A O 1
ATOM 2427 N N . PRO A 1 312 ? -16.358 -9.195 11.590 1.00 92.81 312 PRO A N 1
ATOM 2428 C CA . PRO A 1 312 ? -16.125 -8.683 10.225 1.00 92.81 312 PRO A CA 1
ATOM 2429 C C . PRO A 1 312 ? -14.646 -8.693 9.809 1.00 92.81 312 PRO A C 1
ATOM 2431 O O . PRO A 1 312 ? -14.307 -9.087 8.703 1.00 92.81 312 PRO A O 1
ATOM 2434 N N . THR A 1 313 ? -13.748 -8.440 10.772 1.00 91.19 313 THR A N 1
ATOM 2435 C CA . THR A 1 313 ? -12.270 -8.439 10.681 1.00 91.19 313 THR A CA 1
ATOM 2436 C C . THR A 1 313 ? -11.581 -9.746 10.222 1.00 91.19 313 THR A C 1
ATOM 2438 O O . THR A 1 313 ? -10.417 -9.983 10.567 1.00 91.19 313 THR A O 1
ATOM 2441 N N . ASN A 1 314 ? -12.296 -10.684 9.603 1.00 87.88 314 ASN A N 1
ATOM 2442 C CA . ASN A 1 314 ? -11.729 -11.879 8.970 1.00 87.88 314 ASN A CA 1
ATOM 2443 C C . ASN A 1 314 ? -12.590 -12.451 7.832 1.00 87.88 314 ASN A C 1
ATOM 2445 O O . ASN A 1 314 ? -12.286 -13.551 7.366 1.00 87.88 314 ASN A O 1
ATOM 2449 N N . ASP A 1 315 ? -13.665 -11.762 7.448 1.00 88.94 315 ASP A N 1
ATOM 2450 C CA . ASP A 1 315 ? -14.335 -12.025 6.185 1.00 88.94 315 ASP A CA 1
ATOM 2451 C C . ASP A 1 315 ? -13.637 -11.185 5.102 1.00 88.94 315 ASP A C 1
ATOM 2453 O O . ASP A 1 315 ? -13.348 -10.006 5.288 1.00 88.94 315 ASP A O 1
ATOM 2457 N N . ASP A 1 316 ? -13.265 -11.900 4.048 1.00 90.50 316 ASP A N 1
ATOM 2458 C CA . ASP A 1 316 ? -12.563 -11.478 2.839 1.00 90.50 316 ASP A CA 1
ATOM 2459 C C . ASP A 1 316 ? -13.078 -12.485 1.788 1.00 90.50 316 ASP A C 1
ATOM 2461 O O . ASP A 1 316 ? -12.869 -13.708 1.916 1.00 90.50 316 ASP A O 1
ATOM 2465 N N . ILE A 1 317 ? -13.891 -12.006 0.841 1.00 91.25 317 ILE A N 1
ATOM 2466 C CA . ILE A 1 317 ? -14.632 -12.847 -0.115 1.00 91.25 317 ILE A CA 1
ATOM 2467 C C . ILE A 1 317 ? -13.918 -12.975 -1.471 1.00 91.25 317 ILE A C 1
ATOM 2469 O O . ILE A 1 317 ? -14.021 -14.036 -2.103 1.00 91.25 317 ILE A O 1
ATOM 2473 N N . ASP A 1 318 ? -13.162 -11.951 -1.881 1.00 87.19 318 ASP A N 1
ATOM 2474 C CA . ASP A 1 318 ? -12.342 -11.912 -3.098 1.00 87.19 318 ASP A CA 1
ATOM 2475 C C . ASP A 1 318 ? -11.040 -12.734 -2.964 1.00 87.19 318 ASP A C 1
ATOM 2477 O O . ASP A 1 318 ? -10.789 -13.634 -3.786 1.00 87.19 318 ASP A O 1
ATOM 2481 N N . ASN A 1 319 ? -10.309 -12.496 -1.866 1.00 88.00 319 ASN A N 1
ATOM 2482 C CA . ASN A 1 319 ? -8.976 -12.988 -1.479 1.00 88.00 319 ASN A CA 1
ATOM 2483 C C . ASN A 1 319 ? -7.784 -12.186 -2.043 1.00 88.00 319 ASN A C 1
ATOM 2485 O O . ASN A 1 319 ? -6.736 -12.783 -2.326 1.00 88.00 319 ASN A O 1
ATOM 2489 N N . ASP A 1 320 ? -7.920 -10.859 -2.120 1.00 78.75 320 ASP A N 1
ATOM 2490 C CA . ASP A 1 320 ? -6.845 -9.878 -2.325 1.00 78.75 320 ASP A CA 1
ATOM 2491 C C . ASP A 1 320 ? -6.029 -9.643 -1.033 1.00 78.75 320 ASP A C 1
ATOM 2493 O O . ASP A 1 320 ? -4.801 -9.758 -1.038 1.00 78.75 320 ASP A O 1
ATOM 2497 N N . GLY A 1 321 ? -6.708 -9.442 0.099 1.00 83.06 321 GLY A N 1
ATOM 2498 C CA . GLY A 1 321 ? -6.132 -9.156 1.411 1.00 83.06 321 GLY A CA 1
ATOM 2499 C C . GLY A 1 321 ? -6.853 -8.062 2.207 1.00 83.06 321 GLY A C 1
ATOM 2500 O O . GLY A 1 321 ? -6.589 -7.961 3.412 1.00 83.06 321 GLY A O 1
ATOM 2501 N N . ILE A 1 322 ? -7.752 -7.291 1.587 1.00 82.56 322 ILE A N 1
ATOM 2502 C CA . ILE A 1 322 ? -8.570 -6.281 2.266 1.00 82.56 322 ILE A CA 1
ATOM 2503 C C . ILE A 1 322 ? -9.799 -6.990 2.878 1.00 82.56 322 ILE A C 1
ATOM 2505 O O . ILE A 1 322 ? -10.419 -7.836 2.233 1.00 82.56 322 ILE A O 1
ATOM 2509 N N . PRO A 1 323 ? -10.152 -6.755 4.157 1.00 90.69 323 PRO A N 1
ATOM 2510 C CA . PRO A 1 323 ? -11.398 -7.282 4.711 1.00 90.69 323 PRO A CA 1
ATOM 2511 C C . PRO A 1 323 ? -12.602 -6.571 4.087 1.00 90.69 323 PRO A C 1
ATOM 2513 O O . PRO A 1 323 ? -12.541 -5.355 3.944 1.00 90.69 323 PRO A O 1
ATOM 2516 N N . ASN A 1 324 ? -13.709 -7.292 3.856 1.00 92.56 324 ASN A N 1
ATOM 2517 C CA . ASN A 1 324 ? -14.964 -6.771 3.275 1.00 92.56 324 ASN A CA 1
ATOM 2518 C C . ASN A 1 324 ? -15.302 -5.329 3.732 1.00 92.56 324 ASN A C 1
ATOM 2520 O O . ASN A 1 324 ? -15.460 -4.427 2.925 1.00 92.56 324 ASN A O 1
ATOM 2524 N N . TYR A 1 325 ? -15.273 -5.078 5.046 1.00 94.25 325 TYR A N 1
ATOM 2525 C CA . TYR A 1 325 ? -15.626 -3.779 5.636 1.00 94.25 325 TYR A CA 1
ATOM 2526 C C . TYR A 1 325 ? -14.685 -2.598 5.375 1.00 94.25 325 TYR A C 1
ATOM 2528 O O . TYR A 1 325 ? -14.912 -1.503 5.888 1.00 94.25 325 TYR A O 1
ATOM 2536 N N . GLN A 1 326 ? -13.611 -2.814 4.625 1.00 93.44 326 GLN A N 1
ATOM 2537 C CA . GLN A 1 326 ? -12.689 -1.775 4.180 1.00 93.44 326 GLN A CA 1
ATOM 2538 C C . GLN A 1 326 ? -12.555 -1.769 2.640 1.00 93.44 326 GLN A C 1
ATOM 2540 O O . GLN A 1 326 ? -11.713 -1.041 2.118 1.00 93.44 326 GLN A O 1
ATOM 2545 N N . ASP A 1 327 ? -13.393 -2.534 1.921 1.00 90.94 327 ASP A N 1
ATOM 2546 C CA . ASP A 1 327 ? -13.424 -2.647 0.456 1.00 90.94 327 ASP A CA 1
ATOM 2547 C C . ASP A 1 327 ? -14.811 -2.320 -0.135 1.00 90.94 327 ASP A C 1
ATOM 2549 O O . ASP A 1 327 ? -15.722 -3.144 -0.188 1.00 90.94 327 ASP A O 1
ATOM 2553 N N . ALA A 1 328 ? -14.919 -1.127 -0.723 1.00 91.00 328 ALA A N 1
ATOM 2554 C CA . ALA A 1 328 ? -16.142 -0.646 -1.362 1.00 91.00 328 ALA A CA 1
ATOM 2555 C C . ALA A 1 328 ? -16.530 -1.352 -2.677 1.00 91.00 328 ALA A C 1
ATOM 2557 O O . ALA A 1 328 ? -17.578 -0.992 -3.240 1.00 91.00 328 ALA A O 1
ATOM 2558 N N . ASP A 1 329 ? -15.714 -2.284 -3.186 1.00 88.56 329 ASP A N 1
ATOM 2559 C CA . ASP A 1 329 ? -16.022 -3.192 -4.302 1.00 88.56 329 ASP A CA 1
ATOM 2560 C C . ASP A 1 329 ? -16.172 -4.665 -3.871 1.00 88.56 329 ASP A C 1
ATOM 2562 O O . ASP A 1 329 ? -16.381 -5.479 -4.764 1.00 88.56 329 ASP A O 1
ATOM 2566 N N . ASP A 1 330 ? -16.128 -4.960 -2.560 1.00 91.56 330 ASP A N 1
ATOM 2567 C CA . ASP A 1 330 ? -16.370 -6.194 -1.769 1.00 91.56 330 ASP A CA 1
ATOM 2568 C C . ASP A 1 330 ? -16.032 -7.558 -2.411 1.00 91.56 330 ASP A C 1
ATOM 2570 O O . ASP A 1 330 ? -15.351 -8.402 -1.825 1.00 91.56 330 ASP A O 1
ATOM 2574 N N . ASP A 1 331 ? -16.553 -7.824 -3.607 1.00 89.69 331 ASP A N 1
ATOM 2575 C CA . ASP A 1 331 ? -16.310 -9.016 -4.401 1.00 89.69 331 ASP A CA 1
ATOM 2576 C C . ASP A 1 331 ? -15.423 -8.820 -5.635 1.00 89.69 331 ASP A C 1
ATOM 2578 O O . ASP A 1 331 ? -15.145 -9.822 -6.278 1.00 89.69 331 ASP A O 1
ATOM 2582 N N . GLY A 1 332 ? -14.954 -7.625 -5.995 1.00 88.62 332 GLY A N 1
ATOM 2583 C CA . GLY A 1 332 ? -14.020 -7.416 -7.112 1.00 88.62 332 GLY A CA 1
ATOM 2584 C C . GLY A 1 332 ? -14.596 -7.641 -8.529 1.00 88.62 332 GLY A C 1
ATOM 2585 O O . GLY A 1 332 ? -13.889 -8.148 -9.415 1.00 88.62 332 GLY A O 1
ATOM 2586 N N . ASP A 1 333 ? -15.877 -7.328 -8.787 1.00 86.12 333 ASP A N 1
ATOM 2587 C CA . ASP A 1 333 ? -16.465 -7.255 -10.150 1.00 86.12 333 ASP A CA 1
ATOM 2588 C C . ASP A 1 333 ? -16.134 -5.939 -10.896 1.00 86.12 333 ASP A C 1
ATOM 2590 O O . ASP A 1 333 ? -16.264 -5.896 -12.128 1.00 86.12 333 ASP A O 1
ATOM 2594 N N . MET A 1 334 ? -15.635 -4.903 -10.204 1.00 84.50 334 MET A N 1
ATOM 2595 C CA . MET A 1 334 ? -15.581 -3.488 -10.620 1.00 84.50 334 MET A CA 1
ATOM 2596 C C . MET A 1 334 ? -16.957 -2.777 -10.596 1.00 84.50 334 MET A C 1
ATOM 2598 O O . MET A 1 334 ? -17.227 -1.907 -11.443 1.00 84.50 334 MET A O 1
ATOM 2602 N N . THR A 1 335 ? -17.843 -3.150 -9.663 1.00 83.94 335 THR A N 1
ATOM 2603 C CA . THR A 1 335 ? -19.223 -2.639 -9.530 1.00 83.94 335 THR A CA 1
ATOM 2604 C C . THR A 1 335 ? -19.657 -2.378 -8.070 1.00 83.94 335 THR A C 1
ATOM 2606 O O . THR A 1 335 ? -20.692 -2.870 -7.649 1.00 83.94 335 THR A O 1
ATOM 2609 N N . ILE A 1 336 ? -18.936 -1.515 -7.344 1.00 85.69 336 ILE A N 1
ATOM 2610 C CA . ILE A 1 336 ? -19.216 -1.008 -5.980 1.00 85.69 336 ILE A CA 1
ATOM 2611 C C . ILE A 1 336 ? -20.590 -1.357 -5.358 1.00 85.69 336 ILE A C 1
ATOM 2613 O O . ILE A 1 336 ? -21.638 -0.870 -5.812 1.00 85.69 336 ILE A O 1
ATOM 2617 N N . THR A 1 337 ? -20.588 -2.098 -4.243 1.00 89.00 337 THR A N 1
ATOM 2618 C CA . THR A 1 337 ? -21.759 -2.717 -3.574 1.00 89.00 337 THR A CA 1
ATOM 2619 C C . THR A 1 337 ? -23.013 -1.833 -3.496 1.00 89.00 337 THR A C 1
ATOM 2621 O O . THR A 1 337 ? -24.156 -2.278 -3.706 1.00 89.00 337 THR A O 1
ATOM 2624 N N . LYS A 1 338 ? -22.818 -0.532 -3.228 1.00 89.50 338 LYS A N 1
ATOM 2625 C CA . LYS A 1 338 ? -23.866 0.509 -3.162 1.00 89.50 338 LYS A CA 1
ATOM 2626 C C . LYS A 1 338 ? -24.814 0.512 -4.365 1.00 89.50 338 LYS A C 1
ATOM 2628 O O . LYS A 1 338 ? -26.009 0.790 -4.196 1.00 89.50 338 LYS A O 1
ATOM 2633 N N . ASP A 1 339 ? -24.312 0.255 -5.574 1.00 88.38 339 ASP A N 1
ATOM 2634 C CA . ASP A 1 339 ? -25.104 0.300 -6.813 1.00 88.38 339 ASP A CA 1
ATOM 2635 C C . ASP A 1 339 ? -25.746 -1.060 -7.181 1.00 88.38 339 ASP A C 1
ATOM 2637 O O . ASP A 1 339 ? -26.710 -1.091 -7.959 1.00 88.38 339 ASP A O 1
ATOM 2641 N N . GLU A 1 340 ? -25.320 -2.161 -6.554 1.00 87.00 340 GLU A N 1
ATOM 2642 C CA . GLU A 1 340 ? -25.867 -3.517 -6.741 1.00 87.00 340 GLU A CA 1
ATOM 2643 C C . GLU A 1 340 ? -27.131 -3.775 -5.907 1.00 87.00 340 GLU A C 1
ATOM 2645 O O . GLU A 1 340 ? -28.048 -4.505 -6.304 1.00 87.00 340 GLU A O 1
ATOM 2650 N N . GLY A 1 341 ? -27.252 -3.073 -4.778 1.00 77.69 341 GLY A N 1
ATOM 2651 C CA . GLY A 1 341 ? -28.462 -3.033 -3.954 1.00 77.69 341 GLY A CA 1
ATOM 2652 C C . GLY A 1 341 ? -28.405 -3.856 -2.666 1.00 77.69 341 GLY A C 1
ATOM 2653 O O . GLY A 1 341 ? -29.456 -4.041 -2.031 1.00 77.69 341 GLY A O 1
ATOM 2654 N N . GLY A 1 342 ? -27.212 -4.308 -2.270 1.00 77.75 342 GLY A N 1
ATOM 2655 C CA . GLY A 1 342 ? -26.899 -4.901 -0.970 1.00 77.75 342 GLY A CA 1
ATOM 2656 C C . GLY A 1 342 ? -27.714 -6.154 -0.655 1.00 77.75 342 GLY A C 1
ATOM 2657 O O . GLY A 1 342 ? -27.447 -7.240 -1.147 1.00 77.75 342 GLY A O 1
ATOM 2658 N N . THR A 1 343 ? -28.781 -6.025 0.142 1.00 80.62 343 THR A N 1
ATOM 2659 C CA . THR A 1 343 ? -29.655 -7.155 0.555 1.00 80.62 343 THR A CA 1
ATOM 2660 C C . THR A 1 343 ? -30.481 -7.826 -0.570 1.00 80.62 343 THR A C 1
ATOM 2662 O O . THR A 1 343 ? -31.540 -8.414 -0.302 1.00 80.62 343 THR A O 1
ATOM 2665 N N . LEU A 1 344 ? -30.051 -7.713 -1.828 1.00 85.56 344 LEU A N 1
ATOM 2666 C CA . LEU A 1 344 ? -30.624 -8.388 -2.985 1.00 85.56 344 LEU A CA 1
ATOM 2667 C C . LEU A 1 344 ? -30.016 -9.795 -3.157 1.00 85.56 344 LEU A C 1
ATOM 2669 O O . LEU A 1 344 ? -28.916 -10.080 -2.708 1.00 85.56 344 LEU A O 1
ATOM 2673 N N . ASP A 1 345 ? -30.815 -10.685 -3.738 1.00 85.50 345 ASP A N 1
ATOM 2674 C CA . ASP A 1 345 ? -30.488 -12.077 -4.066 1.00 85.50 345 ASP A CA 1
ATOM 2675 C C . ASP A 1 345 ? -31.305 -12.378 -5.334 1.00 85.50 345 ASP A C 1
ATOM 2677 O O . ASP A 1 345 ? -32.507 -12.700 -5.283 1.00 85.50 345 ASP A O 1
ATOM 2681 N N . THR A 1 346 ? -30.703 -12.096 -6.487 1.00 88.12 346 THR A N 1
ATOM 2682 C CA . THR A 1 346 ? -31.340 -12.090 -7.809 1.00 88.12 346 THR A CA 1
ATOM 2683 C C . THR A 1 346 ? -31.504 -13.507 -8.363 1.00 88.12 346 THR A C 1
ATOM 2685 O O . THR A 1 346 ? -32.551 -13.814 -8.954 1.00 88.12 346 THR A O 1
ATOM 2688 N N . ASP A 1 347 ? -30.545 -14.401 -8.104 1.00 86.69 347 ASP A N 1
ATOM 2689 C CA . ASP A 1 347 ? -30.565 -15.813 -8.524 1.00 86.69 347 ASP A CA 1
ATOM 2690 C C . ASP A 1 347 ? -31.458 -16.699 -7.622 1.00 86.69 347 ASP A C 1
ATOM 2692 O O . ASP A 1 347 ? -32.218 -17.538 -8.129 1.00 86.69 347 ASP A O 1
ATOM 2696 N N . ASN A 1 348 ? -31.495 -16.419 -6.310 1.00 87.12 348 ASN A N 1
ATOM 2697 C CA . ASN A 1 348 ? -32.141 -17.198 -5.234 1.00 87.12 348 ASN A CA 1
ATOM 2698 C C . ASN A 1 348 ? -31.377 -18.479 -4.836 1.00 87.12 348 ASN A C 1
ATOM 2700 O O . ASN A 1 348 ? -31.985 -19.495 -4.460 1.00 87.12 348 ASN A O 1
ATOM 2704 N N . ASP A 1 349 ? -30.050 -18.406 -4.897 1.00 87.44 349 ASP A N 1
ATOM 2705 C CA . ASP A 1 349 ? -29.079 -19.401 -4.432 1.00 87.44 349 ASP A CA 1
ATOM 2706 C C . ASP A 1 349 ? -28.802 -19.257 -2.912 1.00 87.44 349 ASP A C 1
ATOM 2708 O O . ASP A 1 349 ? -28.826 -20.265 -2.186 1.00 87.44 349 ASP A O 1
ATOM 2712 N N . GLY A 1 350 ? -28.703 -18.015 -2.416 1.00 84.81 350 GLY A N 1
ATOM 2713 C CA . GLY A 1 350 ? -28.523 -17.669 -1.003 1.00 84.81 350 GLY A CA 1
ATOM 2714 C C . GLY A 1 350 ? -27.223 -16.936 -0.646 1.00 84.81 350 GLY A C 1
ATOM 2715 O O . GLY A 1 350 ? -27.048 -16.629 0.539 1.00 84.81 350 GLY A O 1
ATOM 2716 N N . VAL A 1 351 ? -26.353 -16.671 -1.621 1.00 86.12 351 VAL A N 1
ATOM 2717 C CA . VAL A 1 351 ? -25.404 -15.540 -1.617 1.00 86.12 351 VAL A CA 1
ATOM 2718 C C . VAL A 1 351 ? -26.192 -14.223 -1.842 1.00 86.12 351 VAL A C 1
ATOM 2720 O O . VAL A 1 351 ? -27.387 -14.276 -2.154 1.00 86.12 351 VAL A O 1
ATOM 2723 N N . LEU A 1 352 ? -25.595 -13.058 -1.572 1.00 88.50 352 LEU A N 1
ATOM 2724 C CA . LEU A 1 352 ? -26.175 -11.745 -1.910 1.00 88.50 352 LEU A CA 1
ATOM 2725 C C . LEU A 1 352 ? -25.506 -11.222 -3.184 1.00 88.50 352 LEU A C 1
ATOM 2727 O O . LEU A 1 352 ? -24.407 -11.661 -3.490 1.00 88.50 352 LEU A O 1
ATOM 2731 N N . ASP A 1 353 ? -26.166 -10.336 -3.931 1.00 87.44 353 ASP A N 1
ATOM 2732 C CA . ASP A 1 353 ? -25.687 -9.977 -5.278 1.00 87.44 353 ASP A CA 1
ATOM 2733 C C . ASP A 1 353 ? -24.261 -9.373 -5.265 1.00 87.44 353 ASP A C 1
ATOM 2735 O O . ASP A 1 353 ? -23.503 -9.691 -6.168 1.00 87.44 353 ASP A O 1
ATOM 2739 N N . TYR A 1 354 ? -23.884 -8.657 -4.193 1.00 86.00 354 TYR A N 1
ATOM 2740 C CA . TYR A 1 354 ? -22.552 -8.063 -3.950 1.00 86.00 354 TYR A CA 1
ATOM 2741 C C . TYR A 1 354 ? -21.489 -9.017 -3.375 1.00 86.00 354 TYR A C 1
ATOM 2743 O O . TYR A 1 354 ? -20.471 -8.600 -2.849 1.00 86.00 354 TYR A O 1
ATOM 2751 N N . LEU A 1 355 ? -21.756 -10.323 -3.394 1.00 88.88 355 LEU A N 1
ATOM 2752 C CA . LEU A 1 355 ? -20.847 -11.371 -2.911 1.00 88.88 355 LEU A CA 1
ATOM 2753 C C . LEU A 1 355 ? -20.679 -12.478 -3.980 1.00 88.88 355 LEU A C 1
ATOM 2755 O O . LEU A 1 355 ? -20.354 -13.627 -3.650 1.00 88.88 355 LEU A O 1
ATOM 2759 N N . ASP A 1 356 ? -21.003 -12.180 -5.244 1.00 85.81 356 ASP A N 1
ATOM 2760 C CA . ASP A 1 356 ? -21.029 -13.115 -6.375 1.00 85.81 356 ASP A CA 1
ATOM 2761 C C . ASP A 1 356 ? -20.678 -12.431 -7.711 1.00 85.81 356 ASP A C 1
ATOM 2763 O O . ASP A 1 356 ? -21.549 -11.819 -8.328 1.00 85.81 356 ASP A O 1
ATOM 2767 N N . LYS A 1 357 ? -19.451 -12.683 -8.212 1.00 84.00 357 LYS A N 1
ATOM 2768 C CA . LYS A 1 357 ? -18.798 -12.171 -9.451 1.00 84.00 357 LYS A CA 1
ATOM 2769 C C . LYS A 1 357 ? -19.559 -12.383 -10.785 1.00 84.00 357 LYS A C 1
ATOM 2771 O O . LYS A 1 357 ? -18.982 -12.380 -11.890 1.00 84.00 357 LYS A O 1
ATOM 2776 N N . ASP A 1 358 ? -20.858 -12.677 -10.742 1.00 81.62 358 ASP A N 1
ATOM 2777 C CA . ASP A 1 358 ? -21.782 -12.369 -11.826 1.00 81.62 358 ASP A CA 1
ATOM 2778 C C . ASP A 1 358 ? -23.047 -11.558 -11.495 1.00 81.62 358 ASP A C 1
ATOM 2780 O O . ASP A 1 358 ? -23.990 -11.634 -12.283 1.00 81.62 358 ASP A O 1
ATOM 2784 N N . ASP A 1 359 ? -23.051 -10.758 -10.422 1.00 81.69 359 ASP A N 1
ATOM 2785 C CA . ASP A 1 359 ? -24.122 -9.835 -9.996 1.00 81.69 359 ASP A CA 1
ATOM 2786 C C . ASP A 1 359 ? -25.503 -10.534 -9.844 1.00 81.69 359 ASP A C 1
ATOM 2788 O O . ASP A 1 359 ? -26.582 -10.004 -10.140 1.00 81.69 359 ASP A O 1
ATOM 2792 N N . GLY A 1 360 ? -25.470 -11.823 -9.471 1.00 71.44 360 GLY A N 1
ATOM 2793 C CA . GLY A 1 360 ? -26.618 -12.741 -9.477 1.00 71.44 360 GLY A CA 1
ATOM 2794 C C . GLY A 1 360 ? -27.202 -13.032 -10.879 1.00 71.44 360 GLY A C 1
ATOM 2795 O O . GLY A 1 360 ? -28.316 -13.562 -11.013 1.00 71.44 360 GLY A O 1
ATOM 2796 N N . VAL A 1 361 ? -26.495 -12.686 -11.961 1.00 73.56 361 VAL A N 1
ATOM 2797 C CA . VAL A 1 361 ? -26.944 -12.723 -13.372 1.00 73.56 361 VAL A CA 1
ATOM 2798 C C . VAL A 1 361 ? -26.622 -14.050 -14.080 1.00 73.56 361 VAL A C 1
ATOM 2800 O O . VAL A 1 361 ? -26.714 -14.151 -15.310 1.00 73.56 361 VAL A O 1
ATOM 2803 N N . ASN A 1 362 ? -26.336 -15.109 -13.320 1.00 59.16 362 ASN A N 1
ATOM 2804 C CA . ASN A 1 362 ? -26.183 -16.515 -13.706 1.00 59.16 362 ASN A CA 1
ATOM 2805 C C . ASN A 1 362 ? -25.832 -16.704 -15.195 1.00 59.16 362 ASN A C 1
ATOM 2807 O O . ASN A 1 362 ? -26.670 -17.103 -16.032 1.00 59.16 362 ASN A O 1
ATOM 2811 N N . ARG A 1 363 ? -24.572 -16.412 -15.552 1.00 53.75 363 ARG A N 1
ATOM 2812 C CA . ARG A 1 363 ? -24.077 -16.268 -16.942 1.00 53.75 363 ARG A CA 1
ATOM 2813 C C . ARG A 1 363 ? -24.153 -17.588 -17.767 1.00 53.75 363 ARG A C 1
ATOM 2815 O O . ARG A 1 363 ? -23.752 -17.652 -18.933 1.00 53.75 363 ARG A O 1
ATOM 2822 N N . SER A 1 364 ? -24.772 -18.654 -17.233 1.00 45.56 364 SER A N 1
ATOM 2823 C CA . SER A 1 364 ? -25.003 -19.972 -17.857 1.00 45.56 364 SER A CA 1
ATOM 2824 C C . SER A 1 364 ? -26.046 -20.014 -18.994 1.00 45.56 364 SER A C 1
ATOM 2826 O O . SER A 1 364 ? -26.061 -20.963 -19.792 1.00 45.56 364 SER A O 1
ATOM 2828 N N . SER A 1 365 ? -26.917 -19.004 -19.119 1.00 41.00 365 SER A N 1
ATOM 2829 C CA . SER A 1 365 ? -28.145 -19.045 -19.943 1.00 41.00 365 SER A CA 1
ATOM 2830 C C . SER A 1 365 ? -27.969 -18.906 -21.476 1.00 41.00 365 SER A C 1
ATOM 2832 O O . SER A 1 365 ? -28.859 -18.426 -22.185 1.00 41.00 365 SER A O 1
ATOM 2834 N N . THR A 1 366 ? -26.858 -19.401 -22.038 1.00 36.41 366 THR A N 1
ATOM 2835 C CA . THR A 1 366 ? -26.581 -19.391 -23.491 1.00 36.41 366 THR A CA 1
ATOM 2836 C C . THR A 1 366 ? -27.726 -19.995 -24.338 1.00 36.41 366 THR A C 1
ATOM 2838 O O . THR A 1 366 ? -28.012 -21.197 -24.255 1.00 36.41 366 THR A O 1
ATOM 2841 N N . PRO A 1 367 ? -28.383 -19.218 -25.230 1.00 38.50 367 PRO A N 1
ATOM 2842 C CA . PRO A 1 367 ? -29.457 -19.745 -26.070 1.00 38.50 367 PRO A CA 1
ATOM 2843 C C . PRO A 1 367 ? -28.891 -20.626 -27.194 1.00 38.50 367 PRO A C 1
ATOM 2845 O O . PRO A 1 367 ? -28.382 -20.128 -28.198 1.00 38.50 367 PRO A O 1
ATOM 2848 N N . ALA A 1 368 ? -28.995 -21.949 -27.043 1.00 40.66 368 ALA A N 1
ATOM 2849 C CA . ALA A 1 368 ? -28.527 -22.906 -28.047 1.00 40.66 368 ALA A CA 1
ATOM 2850 C C . ALA A 1 368 ? -29.212 -22.693 -29.418 1.00 40.66 368 ALA A C 1
ATOM 2852 O O . ALA A 1 368 ? -30.440 -22.786 -29.528 1.00 40.66 368 ALA A O 1
ATOM 2853 N N . ALA A 1 369 ? -28.401 -22.439 -30.454 1.00 45.84 369 ALA A N 1
ATOM 2854 C CA . ALA A 1 369 ? -28.814 -22.073 -31.817 1.00 45.84 369 ALA A CA 1
ATOM 2855 C C . ALA A 1 369 ? -28.605 -23.195 -32.856 1.00 45.84 369 ALA A C 1
ATOM 2857 O O . ALA A 1 369 ? -27.587 -23.918 -32.761 1.00 45.84 369 ALA A O 1
#

Foldseek 3Di:
DDDDDDDDDDDDDDDDDDDDDDDPDPPDDDDDDDPPDPPADQPQPQQAHPVLCVVLVADRNHQCRLNLPRGLDVQLDPDSVDGACQCPPPRTPSNAQQRNLLQDGCSQQDQDQQCPPPDGRSRDQQSNPLPAGLCVQQLAQSDDLPPRSHGPVFFCPVVVEDDPPPNRTHPPDDGDPPVPPPDHRSSDPPDDFPFQPQDPVQVVPVLPDPDDDDDDDDDPDDDDQPQPPVGQRLPAAACPRRDHPSLCVVQPADSHAQQRCPQQDGLSVQQPRGSPNGDQQCVPPRGCSGAQQRVVLPDGLNVCPVVPSRHQPPDQLCPPPDGQSSDQLRNPLSQGNNRLPPQDQLLPPPDHLSNDNVSNVPPPPDDDD

Sequence (369 aa):
MNTKKILFQNKFAFFTSILFLSTFLLFNIANASPHKSPSSIDFDNDGLSDELERKLGTERYLADTDGDGINDGIEVGANPLQPLDHDNDQRIDALDSDDDNDGLPTIFEQQQDYDNDGIPDYLDTDSDNDGISDGEEAGLTLLDSDHDGIDDLVDSDSTGSEDKNGDGIKDQFQFPDRNKNGKPDFLDKSIQYVTLKIPSDAILAELKNNNYNSQIINPQVTPSKPYSKDGIDLTKDQDHDGIPDDIEIKIGTDPRHPDTDNDRVPDAIEIGPIMEYPQDTDHDGIIDALDEDDDNDGILTRDEDPNRDGSPTNDDIDNDGIPNYQDADDDGDMTITKDEGGTLDTDNDGVLDYLDKDDGVNRSSTPAA

Radius of gyration: 31.02 Å; chains: 1; bounding box: 119×49×72 Å

pLDDT: mean 77.22, std 21.52, range [24.62, 97.25]

Seco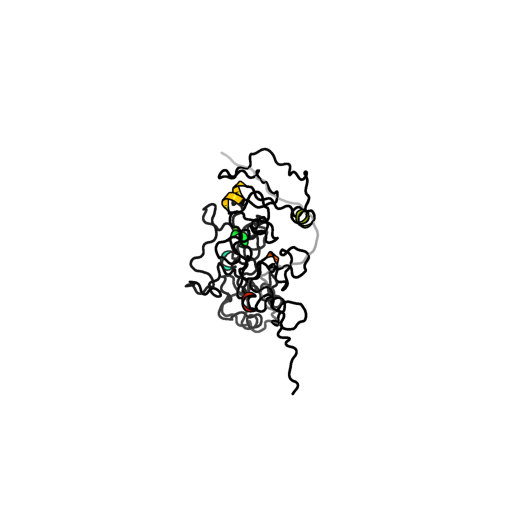ndary structure (DSSP, 8-state):
---------------------------------S----PPP-SS-SS--TTTHHHHS--TT-SSSSSSSS-STTTSTT-TTS---SS-SSS-GGG-SSSS-SSS-HHHH-S--SSSSSS-GGG-SSTT-SSS-HHHHHT-----SSSSS--TTTBSSSS----SSSSSB-TT-----SS-SSS-STT-TT----B----HHHHHHHTT-S---S--------SS--B-TT--BTT--SS-SS--HHHHHHHS--TT-SSSSSSSS-TTTTT-SBTTS---TT-SS--GGG-SSTT-SSS-GGG--SS-SS-GGG--SS-SS--GGG-TTTTTSSS-HHHHTSS--SSSSSS-GGGSTTTT--TT-----